Protein AF-A0A1Z9NU59-F1 (afdb_monomer_lite)

Radius of gyration: 35.75 Å; chains: 1; bounding box: 89×38×91 Å

Secondary structure (DSSP, 8-state):
---SS---------EEEEE--SS--EEE-SS--S-GGGEEEEETTEEPPBTTTEEEEEETTEEEEEESSPPPTTPEEEEEESSPPPSS-----S-SS-EEEEEE--TT--EEE-SS--SSHHHHEEEEETTEEE-BTTTEEEETTEEEESSPPPTT-EEEEEEPP--------PPPTT---GGGSPTT-S-HHHHT----EEEEE--SS--EEEPPTT--TTSEEEEETTEEPPBTTTEEESSSEEEESSPPPTTPEEEEEEPP-

Structure (mmCIF, N/CA/C/O backbone):
data_AF-A0A1Z9NU59-F1
#
_entry.id   AF-A0A1Z9NU59-F1
#
loop_
_atom_site.group_PDB
_atom_site.id
_atom_site.type_symbol
_atom_site.label_atom_id
_atom_site.label_alt_id
_atom_site.label_comp_id
_atom_site.label_asym_id
_atom_site.label_entity_id
_atom_site.label_seq_id
_atom_site.pdbx_PDB_ins_code
_atom_site.Cartn_x
_atom_site.Cartn_y
_atom_site.Cartn_z
_atom_site.occupancy
_atom_site.B_iso_or_equiv
_atom_site.auth_seq_id
_atom_site.auth_comp_id
_atom_site.auth_asym_id
_atom_site.auth_atom_id
_atom_site.pdbx_PDB_model_num
ATOM 1 N N . MET A 1 1 ? -9.789 14.207 -15.597 1.00 49.66 1 MET A N 1
ATOM 2 C CA . MET A 1 1 ? -8.618 13.757 -14.815 1.00 49.66 1 MET A CA 1
ATOM 3 C C . MET A 1 1 ? -9.000 12.429 -14.193 1.00 49.66 1 MET A C 1
ATOM 5 O O . MET A 1 1 ? -9.841 12.444 -13.304 1.00 49.66 1 MET A O 1
ATOM 9 N N . ALA A 1 2 ? -8.515 11.294 -14.706 1.00 49.50 2 ALA A N 1
ATOM 10 C CA . ALA A 1 2 ? -8.843 10.024 -14.062 1.00 49.50 2 ALA A CA 1
ATOM 11 C C . ALA A 1 2 ? -8.041 9.917 -12.755 1.00 49.50 2 ALA A C 1
ATOM 13 O O . ALA A 1 2 ? -6.852 10.240 -12.692 1.00 49.50 2 ALA A O 1
ATOM 14 N N . TYR A 1 3 ? -8.745 9.596 -11.680 1.00 56.00 3 TYR A N 1
ATOM 15 C CA . TYR A 1 3 ? -8.204 9.525 -10.334 1.00 56.00 3 TYR A CA 1
ATOM 16 C C . TYR A 1 3 ? -7.396 8.227 -10.209 1.00 56.00 3 TYR A C 1
ATOM 18 O O . TYR A 1 3 ? -7.901 7.154 -10.515 1.00 56.00 3 TYR A O 1
ATOM 26 N N . ILE A 1 4 ? -6.126 8.324 -9.803 1.00 61.19 4 ILE A N 1
ATOM 27 C CA . ILE A 1 4 ? -5.219 7.169 -9.637 1.00 61.19 4 ILE A CA 1
ATOM 28 C C . ILE A 1 4 ? -5.430 6.437 -8.292 1.00 61.19 4 ILE A C 1
ATOM 30 O O . ILE A 1 4 ? -4.643 5.576 -7.911 1.00 61.19 4 ILE A O 1
ATOM 34 N N . GLY A 1 5 ? -6.496 6.771 -7.560 1.00 59.22 5 GLY A N 1
ATOM 35 C CA . GLY A 1 5 ? -6.935 6.069 -6.352 1.00 59.22 5 GLY A CA 1
ATOM 36 C C . GLY A 1 5 ? -8.300 5.402 -6.545 1.00 59.22 5 GLY A C 1
ATOM 37 O O . GLY A 1 5 ? -8.893 5.461 -7.620 1.00 59.22 5 GLY A O 1
ATOM 38 N N . LYS A 1 6 ? -8.832 4.766 -5.497 1.00 51.22 6 LYS A N 1
ATOM 39 C CA . LYS A 1 6 ? -10.216 4.267 -5.522 1.00 51.22 6 LYS A CA 1
ATOM 40 C C . LYS A 1 6 ? -11.200 5.429 -5.462 1.00 51.22 6 LYS A C 1
ATOM 42 O O . LYS A 1 6 ? -11.066 6.272 -4.583 1.00 51.22 6 LYS A O 1
ATOM 47 N N . GLU A 1 7 ? -12.192 5.449 -6.350 1.00 46.50 7 GLU A N 1
ATOM 48 C CA . GLU A 1 7 ? -13.270 6.444 -6.305 1.00 46.50 7 GLU A CA 1
ATOM 49 C C . GLU A 1 7 ? -13.825 6.599 -4.875 1.00 46.50 7 GLU A C 1
ATOM 51 O O . GLU A 1 7 ? -13.931 5.589 -4.165 1.00 46.50 7 GLU A O 1
ATOM 56 N N . PRO A 1 8 ? -14.168 7.826 -4.427 1.00 47.78 8 PRO A N 1
ATOM 57 C CA . PRO A 1 8 ? -14.805 8.034 -3.135 1.00 47.78 8 PRO A CA 1
ATOM 58 C C . PRO A 1 8 ? -16.045 7.143 -3.024 1.00 47.78 8 PRO A C 1
ATOM 60 O O . PRO A 1 8 ? -17.061 7.369 -3.677 1.00 47.78 8 PRO A O 1
ATOM 63 N N . SER A 1 9 ? -15.960 6.099 -2.204 1.00 49.66 9 SER A N 1
ATOM 64 C CA . SER A 1 9 ? -17.115 5.275 -1.881 1.00 49.66 9 SER A CA 1
ATOM 65 C C . SER A 1 9 ? -17.984 6.073 -0.921 1.00 49.66 9 SER A C 1
ATOM 67 O O . SER A 1 9 ? -17.676 6.146 0.268 1.00 49.66 9 SER A O 1
ATOM 69 N N . PHE A 1 10 ? -19.083 6.638 -1.408 1.00 42.28 10 PHE A N 1
ATOM 70 C CA . PHE A 1 10 ? -20.114 7.186 -0.534 1.00 42.28 10 PHE A CA 1
ATOM 71 C C . PHE A 1 10 ? -20.641 6.066 0.373 1.00 42.28 10 PHE A C 1
ATOM 73 O O . PHE A 1 10 ? -21.060 5.009 -0.100 1.00 42.28 10 PHE A O 1
ATOM 80 N N . GLY A 1 11 ? -20.546 6.263 1.688 1.00 48.97 11 GLY A N 1
ATOM 81 C CA . GLY A 1 11 ? -21.079 5.326 2.669 1.00 48.97 11 GLY A CA 1
ATOM 82 C C . GLY A 1 11 ? -22.593 5.475 2.753 1.00 48.97 11 GLY A C 1
ATOM 83 O O . GLY A 1 11 ? -23.078 6.404 3.389 1.00 48.97 11 GLY A O 1
ATOM 84 N N . ALA A 1 12 ? -23.337 4.577 2.112 1.00 53.75 12 ALA A N 1
ATOM 85 C CA . ALA A 1 12 ? -24.732 4.338 2.458 1.00 53.75 12 ALA A CA 1
ATOM 86 C C . ALA A 1 12 ? -24.771 3.222 3.508 1.00 53.75 12 ALA A C 1
ATOM 88 O O . ALA A 1 12 ? -24.128 2.186 3.336 1.00 53.75 12 ALA A O 1
ATOM 89 N N . PHE A 1 13 ? -25.503 3.432 4.601 1.00 67.94 13 PHE A N 1
ATOM 90 C CA . PHE A 1 13 ? -25.765 2.362 5.556 1.00 67.94 13 PHE A CA 1
ATOM 91 C C . PHE A 1 13 ? -26.805 1.419 4.954 1.00 67.94 13 PHE A C 1
ATOM 93 O O . PHE A 1 13 ? -27.997 1.729 4.897 1.00 67.94 13 PHE A O 1
ATOM 100 N N . GLU A 1 14 ? -26.330 0.286 4.452 1.00 78.31 14 GLU A N 1
ATOM 101 C CA . GLU A 1 14 ? -27.176 -0.791 3.949 1.00 78.31 14 GLU A CA 1
ATOM 102 C C . GLU A 1 14 ? -27.855 -1.511 5.119 1.00 78.31 14 GLU A C 1
ATOM 104 O O . GLU A 1 14 ? -27.393 -1.464 6.268 1.00 78.31 14 GLU A O 1
ATOM 109 N N . LYS A 1 15 ? -28.995 -2.147 4.838 1.00 84.50 15 LYS A N 1
ATOM 110 C CA . LYS A 1 15 ? -29.823 -2.764 5.868 1.00 84.50 15 LYS A CA 1
ATOM 111 C C . LYS A 1 15 ? -30.430 -4.071 5.393 1.00 84.50 15 LYS A C 1
ATOM 113 O O . LYS A 1 15 ? -31.123 -4.079 4.379 1.00 84.50 15 LYS A O 1
ATOM 118 N N . ASP A 1 16 ? -30.293 -5.112 6.203 1.00 91.12 16 ASP A N 1
ATOM 119 C CA . ASP A 1 16 ? -31.071 -6.338 6.047 1.00 91.12 16 ASP A CA 1
ATOM 120 C C . ASP A 1 16 ? -32.327 -6.303 6.908 1.00 91.12 16 ASP A C 1
ATOM 122 O O . ASP A 1 16 ? -32.368 -5.703 7.985 1.00 91.12 16 ASP A O 1
ATOM 126 N N . ILE A 1 17 ? -33.383 -6.940 6.413 1.00 91.50 17 ILE A N 1
ATOM 127 C CA . ILE A 1 17 ? -34.669 -7.049 7.097 1.00 91.50 17 ILE A CA 1
ATOM 128 C C . ILE A 1 17 ? -35.103 -8.499 7.032 1.00 91.50 17 ILE A C 1
ATOM 130 O O . ILE A 1 17 ? -35.149 -9.088 5.956 1.00 91.50 17 ILE A O 1
ATOM 134 N N . PHE A 1 18 ? -35.489 -9.042 8.176 1.00 93.19 18 PHE A N 1
ATOM 135 C CA . PHE A 1 18 ? -36.118 -10.352 8.261 1.00 93.19 18 PHE A CA 1
ATOM 136 C C . PHE A 1 18 ? -37.199 -10.346 9.337 1.00 93.19 18 PHE A C 1
ATOM 138 O O . PHE A 1 18 ? -37.291 -9.422 10.146 1.00 93.19 18 PHE A O 1
ATOM 145 N N . THR A 1 19 ? -38.048 -11.367 9.318 1.00 92.06 19 THR A N 1
ATOM 146 C CA . THR A 1 19 ? -39.145 -11.540 10.271 1.00 92.06 19 THR A CA 1
ATOM 147 C C . THR A 1 19 ? -38.890 -12.807 11.071 1.00 92.06 19 THR A C 1
ATOM 149 O O . THR A 1 19 ? -38.585 -13.843 10.486 1.00 92.06 19 THR A O 1
ATOM 152 N N . GLY A 1 20 ? -38.993 -12.714 12.394 1.00 92.56 20 GLY A N 1
ATOM 153 C CA . GLY A 1 20 ? -38.905 -13.864 13.283 1.00 92.56 20 GLY A CA 1
ATOM 154 C C . GLY A 1 20 ? -40.060 -14.834 13.066 1.00 92.56 20 GLY A C 1
ATOM 155 O O . GLY A 1 20 ? -41.188 -14.419 12.800 1.00 92.56 20 GLY A O 1
ATOM 156 N N . ASP A 1 21 ? -39.782 -16.124 13.203 1.00 92.75 21 ASP A N 1
ATOM 157 C CA . ASP A 1 21 ? -40.761 -17.215 13.134 1.00 92.75 21 ASP A CA 1
ATOM 158 C C . ASP A 1 21 ? -40.959 -17.904 14.501 1.00 92.75 21 ASP A C 1
ATOM 160 O O . ASP A 1 21 ? -41.779 -18.809 14.631 1.00 92.75 21 ASP A O 1
ATOM 164 N N . GLY A 1 22 ? -40.233 -17.464 15.537 1.00 92.88 22 GLY A N 1
ATOM 165 C CA . GLY A 1 22 ? -40.254 -18.044 16.878 1.00 92.88 22 GLY A CA 1
ATOM 166 C C . GLY A 1 22 ? -39.402 -19.303 17.061 1.00 92.88 22 GLY A C 1
ATOM 167 O O . GLY A 1 22 ? -39.440 -19.876 18.147 1.00 92.88 22 GLY A O 1
ATOM 168 N N . SER A 1 23 ? -38.645 -19.745 16.051 1.00 94.81 23 SER A N 1
ATOM 169 C CA . SER A 1 23 ? -37.848 -20.983 16.123 1.00 94.81 23 SER A CA 1
ATOM 170 C C . SER A 1 23 ? -36.459 -20.903 15.476 1.00 94.81 23 SER A C 1
ATOM 172 O O . SER A 1 23 ? -35.519 -21.524 15.972 1.00 94.81 23 SER A O 1
ATOM 174 N N . THR A 1 24 ? -36.286 -20.110 14.419 1.00 94.75 24 THR A N 1
ATOM 175 C CA . THR A 1 24 ? -35.018 -19.943 13.707 1.00 94.75 24 THR A CA 1
ATOM 176 C C . THR A 1 24 ? -34.115 -18.960 14.447 1.00 94.75 24 THR A C 1
ATOM 178 O O . THR A 1 24 ? -34.480 -17.810 14.685 1.00 94.75 24 THR A O 1
ATOM 181 N N . THR A 1 25 ? -32.900 -19.392 14.783 1.00 95.88 25 THR A N 1
ATOM 182 C CA . THR A 1 25 ? -31.888 -18.552 15.448 1.00 95.88 25 THR A CA 1
ATOM 183 C C . THR A 1 25 ? -30.840 -17.993 14.489 1.00 95.88 25 THR A C 1
ATOM 185 O O . THR A 1 25 ? -30.133 -17.057 14.852 1.00 95.88 25 THR A O 1
ATOM 188 N N . GLN A 1 26 ? -30.732 -18.527 13.268 1.00 95.31 26 GLN A N 1
ATOM 189 C CA . GLN A 1 26 ? -29.700 -18.141 12.309 1.00 95.31 26 GLN A CA 1
ATOM 190 C C . GLN A 1 26 ? -30.294 -17.550 11.029 1.00 95.31 26 GLN A C 1
ATOM 192 O O . GLN A 1 26 ? -31.081 -18.200 10.343 1.00 95.31 26 GLN A O 1
ATOM 197 N N . PHE A 1 27 ? -29.844 -16.350 10.660 1.00 95.50 27 PHE A N 1
ATOM 198 C CA . PHE A 1 27 ? -30.274 -15.655 9.444 1.00 95.50 27 PHE A CA 1
ATOM 199 C C . PHE A 1 27 ? -29.075 -15.297 8.566 1.00 95.50 27 PHE A C 1
ATOM 201 O O . PHE A 1 27 ? -27.964 -15.090 9.056 1.00 95.50 27 PHE A O 1
ATOM 208 N N . THR A 1 28 ? -29.286 -15.253 7.250 1.00 94.00 28 THR A N 1
ATOM 209 C CA . THR A 1 28 ? -28.254 -14.827 6.294 1.00 94.00 28 THR A CA 1
ATOM 210 C C . THR A 1 28 ? -28.096 -13.318 6.316 1.00 94.00 28 THR A C 1
ATOM 212 O O . THR A 1 28 ? -29.092 -12.602 6.283 1.00 94.00 28 THR A O 1
ATOM 215 N N . LEU A 1 29 ? -26.847 -12.865 6.321 1.00 90.31 29 LEU A N 1
ATOM 216 C CA . LEU A 1 29 ? -26.484 -11.475 6.102 1.00 90.31 29 LEU A CA 1
ATOM 217 C C . LEU A 1 29 ? -26.059 -11.281 4.642 1.00 90.31 29 LEU A C 1
ATOM 219 O O . LEU A 1 29 ? -25.318 -12.098 4.092 1.00 90.31 29 LEU A O 1
ATOM 223 N N . THR A 1 30 ? -26.530 -10.203 4.018 1.00 86.12 30 THR A N 1
ATOM 224 C CA . THR A 1 30 ? -26.182 -9.818 2.641 1.00 86.12 30 THR A CA 1
ATOM 225 C C . THR A 1 30 ? -24.702 -9.449 2.515 1.00 86.12 30 THR A C 1
ATOM 227 O O . THR A 1 30 ? -24.098 -9.663 1.462 1.00 86.12 30 THR A O 1
ATOM 230 N N . HIS A 1 31 ? -24.091 -8.944 3.592 1.00 81.88 31 HIS A N 1
ATOM 231 C CA . HIS A 1 31 ? -22.686 -8.547 3.611 1.00 81.88 31 HIS A CA 1
ATOM 232 C C . HIS A 1 31 ? -21.900 -9.248 4.714 1.00 81.88 31 HIS A C 1
ATOM 234 O O . HIS A 1 31 ? -22.400 -9.508 5.807 1.00 81.88 31 HIS A O 1
ATOM 240 N N . THR A 1 32 ? -20.630 -9.516 4.421 1.00 81.06 32 THR A N 1
ATOM 241 C CA . THR A 1 32 ? -19.669 -10.043 5.389 1.00 81.06 32 THR A CA 1
ATOM 242 C C . THR A 1 32 ? -19.218 -8.938 6.336 1.00 81.06 32 THR A C 1
ATOM 244 O O . THR A 1 32 ? -18.935 -7.818 5.903 1.00 81.06 32 THR A O 1
ATOM 247 N N . VAL A 1 33 ? -19.104 -9.261 7.620 1.00 77.25 33 VAL A N 1
ATOM 248 C CA . VAL A 1 33 ? -18.650 -8.330 8.658 1.00 77.25 33 VAL A CA 1
ATOM 249 C C . VAL A 1 33 ? -17.587 -8.989 9.522 1.00 77.25 33 VAL A C 1
ATOM 251 O O . VAL A 1 33 ? -17.629 -10.190 9.763 1.00 77.25 33 VAL A O 1
ATOM 254 N N . ALA A 1 34 ? -16.617 -8.199 9.981 1.00 75.62 34 ALA A N 1
ATOM 255 C CA . ALA A 1 34 ? -15.490 -8.716 10.755 1.00 75.62 34 ALA A CA 1
ATOM 256 C C . ALA A 1 34 ? -15.845 -9.005 12.225 1.00 75.62 34 ALA A C 1
ATOM 258 O O . ALA A 1 34 ? -15.158 -9.787 12.874 1.00 75.62 34 ALA A O 1
ATOM 259 N N . SER A 1 35 ? -16.893 -8.366 12.754 1.00 81.38 35 SER A N 1
ATOM 260 C CA . SER A 1 35 ? -17.345 -8.504 14.142 1.00 81.38 35 SER A CA 1
ATOM 261 C C . SER A 1 35 ? -18.851 -8.253 14.252 1.00 81.38 35 SER A C 1
ATOM 263 O O . SER A 1 35 ? -19.406 -7.459 13.488 1.00 81.38 35 SER A O 1
ATOM 265 N N . ALA A 1 36 ? -19.506 -8.867 15.242 1.00 85.44 36 ALA A N 1
ATOM 266 C CA . ALA A 1 36 ? -20.893 -8.564 15.602 1.00 85.44 36 ALA A CA 1
ATOM 267 C C . ALA A 1 36 ? -21.080 -7.084 15.990 1.00 85.44 36 ALA A C 1
ATOM 269 O O . ALA A 1 36 ? -22.146 -6.518 15.785 1.00 85.44 36 ALA A O 1
ATOM 270 N N . THR A 1 37 ? -20.025 -6.418 16.468 1.00 84.81 37 THR A N 1
ATOM 271 C CA . THR A 1 37 ? -20.035 -4.976 16.771 1.00 84.81 37 THR A CA 1
ATOM 272 C C . THR A 1 37 ? -20.017 -4.078 15.527 1.00 84.81 37 THR A C 1
ATOM 274 O O . THR A 1 37 ? -20.195 -2.868 15.644 1.00 84.81 37 THR A O 1
ATOM 277 N N . SER A 1 38 ? -19.814 -4.636 14.326 1.00 82.06 38 SER A N 1
ATOM 278 C CA . SER A 1 38 ? -19.862 -3.897 13.053 1.00 82.06 38 SER A CA 1
ATOM 279 C C . SER A 1 38 ? -21.283 -3.735 12.497 1.00 82.06 38 SER A C 1
ATOM 281 O O . SER A 1 38 ? -21.464 -3.151 11.425 1.00 82.06 38 SER A O 1
ATOM 283 N N . ILE A 1 39 ? -22.292 -4.245 13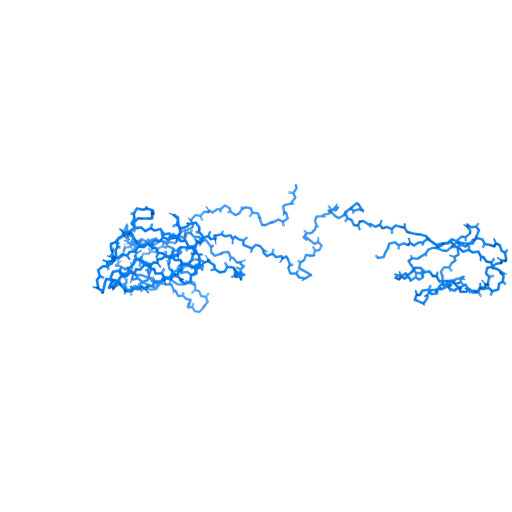.207 1.00 89.81 39 ILE A N 1
ATOM 284 C CA . ILE A 1 39 ? -23.706 -4.133 12.851 1.00 89.81 39 ILE A CA 1
ATOM 285 C C . ILE A 1 39 ? -24.525 -3.623 14.041 1.00 89.81 39 ILE A C 1
ATOM 287 O O . ILE A 1 39 ? -24.183 -3.859 15.195 1.00 89.81 39 ILE A O 1
ATOM 291 N N . ILE A 1 40 ? -25.629 -2.929 13.759 1.00 91.44 40 ILE A N 1
ATOM 292 C CA . ILE A 1 40 ? -26.695 -2.672 14.736 1.00 91.44 40 ILE A CA 1
ATOM 293 C C . ILE A 1 40 ? -27.859 -3.577 14.401 1.00 91.44 40 ILE A C 1
ATOM 295 O O . ILE A 1 40 ? -28.354 -3.555 13.277 1.00 91.44 40 ILE A O 1
ATOM 299 N N . VAL A 1 41 ? -28.340 -4.310 15.397 1.00 94.38 41 VAL A N 1
ATOM 300 C CA . VAL A 1 41 ? -29.486 -5.204 15.261 1.00 94.38 41 VAL A CA 1
ATOM 301 C C . VAL A 1 41 ? -30.623 -4.693 16.132 1.00 94.38 41 VAL A C 1
ATOM 303 O O . VAL A 1 41 ? -30.434 -4.405 17.314 1.00 94.38 41 VAL A O 1
ATOM 306 N N . SER A 1 42 ? -31.814 -4.588 15.550 1.00 93.19 42 SER A N 1
ATOM 307 C CA . SER A 1 42 ? -33.044 -4.259 16.265 1.00 93.19 42 SER A CA 1
ATOM 308 C C . SER A 1 42 ? -34.075 -5.358 16.070 1.00 93.19 42 SER A C 1
ATOM 310 O O . SER A 1 42 ? -34.377 -5.714 14.933 1.00 93.19 42 SER A O 1
ATOM 312 N N . LEU A 1 43 ? -34.650 -5.844 17.169 1.00 92.25 43 LEU A N 1
ATOM 313 C CA . LEU A 1 43 ? -35.773 -6.779 17.187 1.00 92.25 43 LEU A CA 1
ATOM 314 C C . LEU A 1 43 ? -37.004 -6.066 17.738 1.00 92.25 43 LEU A C 1
ATOM 316 O O . LEU A 1 43 ? -37.012 -5.630 18.886 1.00 92.25 43 LEU A O 1
ATOM 320 N N . GLY A 1 44 ? -38.040 -5.901 16.914 1.00 87.56 44 GLY A N 1
ATOM 321 C CA . GLY A 1 44 ? -39.282 -5.246 17.338 1.00 87.56 44 GLY A CA 1
ATOM 322 C C . GLY A 1 44 ? -39.090 -3.800 17.810 1.00 87.56 44 GLY A C 1
ATOM 323 O O . GLY A 1 44 ? -39.871 -3.315 18.619 1.00 87.56 44 GLY A O 1
ATOM 324 N N . GLY A 1 45 ? -38.037 -3.121 17.340 1.00 81.19 45 GLY A N 1
ATOM 325 C CA . GLY A 1 45 ? -37.665 -1.772 17.775 1.00 81.19 45 GLY A CA 1
ATOM 326 C C . GLY A 1 45 ? -36.675 -1.728 18.945 1.00 81.19 45 GLY A C 1
ATOM 327 O O . GLY A 1 45 ? -36.132 -0.663 19.223 1.00 81.19 45 GLY A O 1
ATOM 328 N N . VAL A 1 46 ? -36.367 -2.861 19.585 1.00 88.19 46 VAL A N 1
ATOM 329 C CA . VAL A 1 46 ? -35.403 -2.939 20.695 1.00 88.19 46 VAL A CA 1
ATOM 330 C C . VAL A 1 46 ? -34.013 -3.285 20.166 1.00 88.19 46 VAL A C 1
ATOM 332 O O . VAL A 1 46 ? -33.836 -4.304 19.494 1.00 88.19 46 VAL A O 1
ATOM 335 N N . ILE A 1 47 ? -33.022 -2.445 20.470 1.00 93.81 47 ILE A N 1
ATOM 336 C CA . ILE A 1 47 ? -31.619 -2.682 20.103 1.00 93.81 47 ILE A CA 1
ATOM 337 C C . ILE A 1 47 ? -31.060 -3.864 20.895 1.00 93.81 47 ILE A C 1
ATOM 339 O O . ILE A 1 47 ? -31.303 -3.986 22.092 1.00 93.81 47 ILE A O 1
ATOM 343 N N . GLN A 1 48 ? -30.326 -4.730 20.206 1.00 94.44 48 GLN A N 1
ATOM 344 C CA . GLN A 1 48 ? -29.727 -5.933 20.771 1.00 94.44 48 GLN A CA 1
ATOM 345 C C . GLN A 1 48 ? -28.231 -5.720 21.035 1.00 94.44 48 GLN A C 1
ATOM 347 O O . GLN A 1 48 ? -27.551 -5.032 20.271 1.00 94.44 48 GLN A O 1
ATOM 352 N N . GLU A 1 49 ? -27.715 -6.332 22.099 1.00 91.31 49 GLU A N 1
ATOM 353 C CA . GLU A 1 49 ? -26.299 -6.259 22.464 1.00 91.31 49 GLU A CA 1
ATOM 354 C C . GLU A 1 49 ? -25.473 -7.314 21.698 1.00 91.31 49 GLU A C 1
ATOM 356 O O . GLU A 1 49 ? -25.779 -8.508 21.790 1.00 91.31 49 GLU A O 1
ATOM 361 N N . PRO A 1 50 ? -24.428 -6.921 20.948 1.00 91.81 50 PRO A N 1
ATOM 362 C CA . PRO A 1 50 ? -23.533 -7.870 20.285 1.00 91.81 50 PRO A CA 1
ATOM 363 C C . PRO A 1 50 ? -22.744 -8.709 21.303 1.00 91.81 50 PRO A C 1
ATOM 365 O O . PRO A 1 50 ? -22.347 -8.213 22.352 1.00 91.81 50 PRO A O 1
ATOM 368 N N . GLY A 1 51 ? -22.507 -9.985 20.997 1.00 85.06 51 GLY A N 1
ATOM 369 C CA . GLY A 1 51 ? -21.811 -10.955 21.855 1.00 85.06 51 GLY A CA 1
ATOM 370 C C . GLY A 1 51 ? -22.681 -11.576 22.958 1.00 85.06 51 GLY A C 1
ATOM 371 O O . GLY A 1 51 ? -22.385 -12.675 23.416 1.00 85.06 51 GLY A O 1
ATOM 372 N N . SER A 1 52 ? -23.773 -10.911 23.353 1.00 91.06 52 SER A N 1
ATOM 373 C CA . SER A 1 52 ? -24.745 -11.420 24.333 1.00 91.06 52 SER A CA 1
ATOM 374 C C . SER A 1 52 ? -26.049 -11.864 23.662 1.00 91.06 52 SER A C 1
ATOM 376 O O . SER A 1 52 ? -26.449 -13.022 23.763 1.00 91.06 52 SER A O 1
ATOM 378 N N . ALA A 1 53 ? -26.703 -10.966 22.918 1.00 91.75 53 ALA A N 1
ATOM 379 C CA . ALA A 1 53 ? -27.982 -11.242 22.263 1.00 91.75 53 ALA A CA 1
ATOM 380 C C . ALA A 1 53 ? -27.820 -11.864 20.867 1.00 91.75 53 ALA A C 1
ATOM 382 O O . ALA A 1 53 ? -28.694 -12.604 20.408 1.00 91.75 53 ALA A O 1
ATOM 383 N N . TYR A 1 54 ? -26.713 -11.571 20.186 1.00 95.56 54 TYR A N 1
ATOM 384 C CA . TYR A 1 54 ? -26.357 -12.180 18.909 1.00 95.56 54 TYR A CA 1
ATOM 385 C C . TYR A 1 54 ? -24.844 -12.194 18.694 1.00 95.56 54 TYR A C 1
ATOM 387 O O . TYR A 1 54 ? -24.128 -11.328 19.190 1.00 95.56 54 TYR A O 1
ATOM 395 N N . ASP A 1 55 ? -24.383 -13.136 17.882 1.00 93.56 55 ASP A N 1
ATOM 396 C CA . ASP A 1 55 ? -23.025 -13.190 17.344 1.00 93.56 55 ASP A CA 1
ATOM 397 C C . ASP A 1 55 ? -23.081 -13.381 15.818 1.00 93.56 55 ASP A C 1
ATOM 399 O O . ASP A 1 55 ? -24.157 -13.537 15.230 1.00 93.56 55 ASP A O 1
ATOM 403 N N . ILE A 1 56 ? -21.934 -13.355 15.152 1.00 90.88 56 ILE A N 1
ATOM 404 C CA . ILE A 1 56 ? -21.799 -13.584 13.718 1.00 90.88 56 ILE A CA 1
ATOM 405 C C . ILE A 1 56 ? -21.015 -14.869 13.447 1.00 90.88 56 ILE A C 1
ATOM 407 O O . ILE A 1 56 ? -20.102 -15.240 14.177 1.00 90.88 56 ILE A O 1
ATOM 411 N N . ALA A 1 57 ? -21.350 -15.561 12.362 1.00 84.25 57 ALA A N 1
ATOM 412 C CA . ALA A 1 57 ? -20.648 -16.777 11.964 1.00 84.25 57 ALA A CA 1
ATOM 413 C C . ALA A 1 57 ? -20.532 -16.887 10.445 1.00 84.25 57 ALA A C 1
ATOM 415 O O . ALA A 1 57 ? -21.397 -16.418 9.707 1.00 84.25 57 ALA A O 1
ATOM 416 N N . MET A 1 58 ? -19.483 -17.561 9.980 1.00 79.94 58 MET A N 1
ATOM 417 C CA . MET A 1 58 ? -19.370 -18.004 8.592 1.00 79.94 58 MET A CA 1
ATOM 418 C C . MET A 1 58 ? -19.814 -19.459 8.500 1.00 79.94 58 MET A C 1
ATOM 420 O O . MET A 1 58 ? -19.171 -20.343 9.062 1.00 79.94 58 MET A O 1
ATOM 424 N N . VAL A 1 59 ? -20.900 -19.715 7.772 1.00 80.81 59 VAL A N 1
ATOM 425 C CA . VAL A 1 59 ? -21.416 -21.071 7.541 1.00 80.81 59 VAL A CA 1
ATOM 426 C C . VAL A 1 59 ? -21.358 -21.349 6.048 1.00 80.81 59 VAL A C 1
ATOM 428 O O . VAL A 1 59 ? -22.017 -20.672 5.261 1.00 80.81 59 VAL A O 1
ATOM 431 N N . SER A 1 60 ? -20.538 -22.325 5.649 1.00 81.75 60 SER A N 1
ATOM 432 C CA . SER A 1 60 ? -20.340 -22.705 4.239 1.00 81.75 60 SER A CA 1
ATOM 433 C C . SER A 1 60 ? -19.968 -21.523 3.329 1.00 81.75 60 SER A C 1
ATOM 435 O O . SER A 1 60 ? -20.434 -21.429 2.197 1.00 81.75 60 SER A O 1
ATOM 437 N N . GLY A 1 61 ? -19.147 -20.597 3.837 1.00 73.88 61 GLY A N 1
ATOM 438 C CA . GLY A 1 61 ? -18.698 -19.413 3.093 1.00 73.88 61 GLY A CA 1
ATOM 439 C C . GLY A 1 61 ? -19.704 -18.259 3.031 1.00 73.88 61 GLY A C 1
ATOM 440 O O . GLY A 1 61 ? -19.439 -17.272 2.351 1.00 73.88 61 GLY A O 1
ATOM 441 N N . VAL A 1 62 ? -20.837 -18.352 3.733 1.00 79.06 62 VAL A N 1
ATOM 442 C CA . VAL A 1 62 ? -21.865 -17.304 3.784 1.00 79.06 62 VAL A CA 1
ATOM 443 C C . VAL A 1 62 ? -21.922 -16.696 5.184 1.00 79.06 62 VAL A C 1
ATOM 445 O O . VAL A 1 62 ? -21.976 -17.426 6.178 1.00 79.06 62 VAL A O 1
ATOM 448 N N . GLN A 1 63 ? -21.951 -15.363 5.261 1.00 86.81 63 GLN A N 1
ATOM 449 C CA . GLN A 1 63 ? -22.103 -14.647 6.524 1.00 86.81 63 GLN A CA 1
ATOM 450 C C . GLN A 1 63 ? -23.501 -14.872 7.108 1.00 86.81 63 GLN A C 1
ATOM 452 O O . GLN A 1 63 ? -24.523 -14.687 6.441 1.00 86.81 63 GLN A O 1
ATOM 457 N N . LYS A 1 64 ? -23.536 -15.233 8.387 1.00 91.38 64 LYS A N 1
ATOM 458 C CA . LYS A 1 64 ? -24.743 -15.399 9.189 1.00 91.38 64 LYS A CA 1
ATOM 459 C C . LYS A 1 64 ? -24.695 -14.523 10.436 1.00 91.38 64 LYS A C 1
ATOM 461 O O . LYS A 1 64 ? -23.614 -14.241 10.958 1.00 91.38 64 LYS A O 1
ATOM 466 N N . ILE A 1 65 ? -25.878 -14.152 10.912 1.00 95.25 65 ILE A N 1
ATOM 467 C CA . ILE A 1 65 ? -26.129 -13.695 12.280 1.00 95.25 65 ILE A CA 1
ATOM 468 C C . ILE A 1 65 ? -26.781 -14.839 13.058 1.00 95.25 65 ILE A C 1
ATOM 470 O O . ILE A 1 65 ? -27.707 -15.479 12.554 1.00 95.25 65 ILE A O 1
ATOM 474 N N . ASN A 1 66 ? -26.307 -15.075 14.277 1.00 95.00 66 ASN A N 1
ATOM 475 C CA . ASN A 1 66 ? -26.807 -16.091 15.192 1.00 95.00 66 ASN A CA 1
ATOM 476 C C . ASN A 1 66 ? -27.362 -15.396 16.436 1.00 95.00 66 ASN A C 1
ATOM 478 O O . ASN A 1 66 ? -26.599 -14.821 17.205 1.00 95.00 66 ASN A O 1
ATOM 482 N N . PHE A 1 67 ? -28.670 -15.458 16.657 1.00 96.56 67 PHE A N 1
ATOM 483 C CA . PHE A 1 67 ? -29.287 -14.959 17.882 1.00 96.56 67 PHE A CA 1
ATOM 484 C C . PHE A 1 67 ? -29.161 -15.974 19.019 1.00 96.56 67 PHE A C 1
ATOM 486 O O . PHE A 1 67 ? -29.313 -17.177 18.804 1.00 96.56 67 PHE A O 1
ATOM 493 N N . ALA A 1 68 ? -28.957 -15.483 20.243 1.00 94.69 68 ALA A N 1
ATOM 494 C CA . ALA A 1 68 ? -28.938 -16.309 21.451 1.00 94.69 68 ALA A CA 1
ATOM 495 C C . ALA A 1 68 ? -30.312 -16.937 21.757 1.00 94.69 68 ALA A C 1
ATOM 497 O O . ALA A 1 68 ? -30.395 -18.008 22.353 1.00 94.69 68 ALA A O 1
ATOM 498 N N . SER A 1 69 ? -31.393 -16.286 21.318 1.00 93.81 69 SER A N 1
ATOM 499 C CA . SER A 1 69 ? -32.764 -16.798 21.358 1.00 93.81 69 SER A CA 1
ATOM 500 C C . SER A 1 69 ? -33.478 -16.462 20.052 1.00 93.81 69 SER A C 1
ATOM 502 O O . SER A 1 69 ? -33.254 -15.392 19.483 1.00 93.81 69 SER A O 1
ATOM 504 N N . ALA A 1 70 ? -34.326 -17.368 19.562 1.00 95.31 70 ALA A N 1
ATOM 505 C CA . ALA A 1 70 ? -35.030 -17.169 18.301 1.00 95.31 70 ALA A CA 1
ATOM 506 C C . ALA A 1 70 ? -35.931 -15.921 18.383 1.00 95.31 70 ALA A C 1
ATOM 508 O O . ALA A 1 70 ? -36.738 -15.814 19.314 1.00 95.31 70 ALA A O 1
ATOM 509 N N . PRO A 1 71 ? -35.839 -14.980 17.422 1.00 95.31 71 PRO A N 1
ATOM 510 C CA . PRO A 1 71 ? -36.773 -13.868 17.343 1.00 95.31 71 PRO A CA 1
ATOM 511 C C . PRO A 1 71 ? -38.219 -14.373 17.314 1.00 95.31 71 PRO A C 1
ATOM 513 O O . PRO A 1 71 ? -38.555 -15.256 16.522 1.00 95.31 71 PRO A O 1
ATOM 516 N N . ALA A 1 72 ? -39.073 -13.813 18.173 1.00 94.19 72 ALA A N 1
ATOM 517 C CA . ALA A 1 72 ? -40.459 -14.253 18.301 1.00 94.19 72 ALA A CA 1
ATOM 518 C C . ALA A 1 72 ? -41.230 -14.135 16.974 1.00 94.19 72 ALA A C 1
ATOM 520 O O . ALA A 1 72 ? -40.916 -13.302 16.117 1.00 94.19 72 ALA A O 1
ATOM 521 N N . ASN A 1 73 ? -42.256 -14.974 16.815 1.00 94.25 73 ASN A N 1
ATOM 522 C CA . ASN A 1 73 ? -43.036 -15.034 15.585 1.00 94.25 73 ASN A CA 1
ATOM 523 C C . ASN A 1 73 ? -43.607 -13.653 15.214 1.00 94.25 73 ASN A C 1
ATOM 525 O O . ASN A 1 73 ? -44.171 -12.953 16.054 1.00 94.25 73 ASN A O 1
ATOM 529 N N . SER A 1 74 ? -43.466 -13.279 13.943 1.00 90.94 74 SER A N 1
ATOM 530 C CA . SER A 1 74 ? -43.882 -11.997 13.363 1.00 90.94 74 SER A CA 1
ATOM 531 C C . SER A 1 74 ? -43.143 -10.754 13.883 1.00 90.94 74 SER A C 1
ATOM 533 O O . SER A 1 74 ? -43.490 -9.635 13.498 1.00 90.94 74 SER A O 1
ATOM 535 N N . VAL A 1 75 ? -42.086 -10.903 14.693 1.00 92.00 75 VAL A N 1
ATOM 536 C CA . VAL A 1 75 ? -41.245 -9.767 15.098 1.00 92.00 75 VAL A CA 1
ATOM 537 C C . VAL A 1 75 ? -40.331 -9.363 13.948 1.00 92.00 75 VAL A C 1
ATOM 539 O O . VAL A 1 75 ? -39.519 -10.148 13.463 1.00 92.00 75 VAL A O 1
ATOM 542 N N . ARG A 1 76 ? -40.434 -8.103 13.518 1.00 90.38 76 ARG A N 1
ATOM 543 C CA . ARG A 1 76 ? -39.537 -7.532 12.510 1.00 90.38 76 ARG A CA 1
ATOM 544 C C . ARG A 1 76 ? -38.149 -7.314 13.104 1.00 90.38 76 ARG A C 1
ATOM 546 O O . ARG A 1 76 ? -38.006 -6.616 14.108 1.00 90.38 76 ARG A O 1
ATOM 553 N N . CYS A 1 77 ? -37.143 -7.843 12.427 1.00 92.88 77 CYS A N 1
ATOM 554 C CA . CYS A 1 77 ? -35.746 -7.530 12.651 1.00 92.88 77 CYS A CA 1
ATOM 555 C C . CYS A 1 77 ? -35.236 -6.586 11.565 1.00 92.88 77 CYS A C 1
ATOM 557 O O . CYS A 1 77 ? -35.586 -6.732 10.389 1.00 92.88 77 CYS A O 1
ATOM 559 N N . PHE A 1 78 ? -34.371 -5.651 11.938 1.00 90.94 78 PHE A N 1
ATOM 560 C CA . PHE A 1 78 ? -33.491 -5.025 10.966 1.00 90.94 78 PHE A CA 1
ATOM 561 C C . PHE A 1 78 ? -32.047 -5.000 11.455 1.00 90.94 78 PHE A C 1
ATOM 563 O O . PHE A 1 78 ? -31.784 -4.810 12.642 1.00 90.94 78 PHE A O 1
ATOM 570 N N . VAL A 1 79 ? -31.126 -5.160 10.510 1.00 92.88 79 VAL A N 1
ATOM 571 C CA . VAL A 1 79 ? -29.682 -5.146 10.734 1.00 92.88 79 VAL A CA 1
ATOM 572 C C . VAL A 1 79 ? -29.089 -4.032 9.891 1.00 92.88 79 VAL A C 1
ATOM 574 O O . VAL A 1 79 ? -29.215 -4.078 8.675 1.00 92.88 79 VAL A O 1
ATOM 577 N N . VAL A 1 80 ? -28.481 -3.027 10.516 1.00 89.06 80 VAL A N 1
ATOM 578 C CA . VAL A 1 80 ? -27.777 -1.935 9.828 1.00 89.06 80 VAL A CA 1
ATOM 579 C C . VAL A 1 80 ? -26.283 -2.210 9.871 1.00 89.06 80 VAL A C 1
ATOM 581 O O . VAL A 1 80 ? -25.726 -2.410 10.949 1.00 89.06 80 VAL A O 1
ATOM 584 N N . TYR A 1 81 ? -25.626 -2.174 8.718 1.00 85.44 81 TYR A N 1
ATOM 585 C CA . TYR A 1 81 ? -24.175 -2.312 8.630 1.00 85.44 81 TYR A CA 1
ATOM 586 C C . TYR A 1 81 ? -23.508 -0.973 8.949 1.00 85.44 81 TYR A C 1
ATOM 588 O O . TYR A 1 81 ? -23.705 -0.010 8.217 1.00 85.44 81 TYR A O 1
ATOM 596 N N . LEU A 1 82 ? -22.722 -0.895 10.029 1.00 75.88 82 LEU A N 1
ATOM 597 C CA . LEU A 1 82 ? -22.091 0.355 10.487 1.00 75.88 82 LEU A CA 1
ATOM 598 C C . LEU A 1 82 ? -20.770 0.686 9.781 1.00 75.88 82 LEU A C 1
ATOM 600 O O . LEU A 1 82 ? -20.238 1.784 9.928 1.00 75.88 82 LEU A O 1
ATOM 604 N N . GLY A 1 83 ? -20.251 -0.249 8.993 1.00 64.00 83 GLY A N 1
ATOM 605 C CA . GLY A 1 83 ? -19.070 -0.069 8.165 1.00 64.00 83 GLY A CA 1
ATOM 606 C C . GLY A 1 83 ? -18.860 -1.316 7.322 1.00 64.00 83 GLY A C 1
ATOM 607 O O . GLY A 1 83 ? -18.832 -2.427 7.847 1.00 64.00 83 GLY A O 1
ATOM 608 N N . ARG A 1 84 ? -18.748 -1.151 6.001 1.00 54.34 84 ARG A N 1
ATOM 609 C CA . ARG A 1 84 ? -18.380 -2.264 5.121 1.00 54.34 84 ARG A CA 1
ATOM 610 C C . ARG A 1 84 ? -16.945 -2.667 5.440 1.00 54.34 84 ARG A C 1
ATOM 612 O O . ARG A 1 84 ? -16.079 -1.800 5.550 1.00 54.34 84 ARG A O 1
ATOM 619 N N . GLN A 1 85 ? -16.670 -3.967 5.522 1.00 43.75 85 GLN A N 1
ATOM 620 C CA . GLN A 1 85 ? -15.293 -4.431 5.428 1.00 43.75 85 GLN A CA 1
ATOM 621 C C . GLN A 1 85 ? -14.757 -4.019 4.053 1.00 43.75 85 GLN A C 1
ATOM 623 O O . GLN A 1 85 ? -15.268 -4.432 3.011 1.00 43.75 85 GLN A O 1
ATOM 628 N N . GLN A 1 86 ? -13.726 -3.183 4.041 1.00 38.75 86 GLN A N 1
ATOM 629 C CA . GLN A 1 86 ? -12.943 -2.954 2.842 1.00 38.75 86 GLN A CA 1
ATOM 630 C C . GLN A 1 86 ? -12.228 -4.263 2.481 1.00 38.75 86 GLN A C 1
ATOM 632 O O . GLN A 1 86 ? -11.477 -4.806 3.287 1.00 38.75 86 GLN A O 1
ATOM 637 N N . ILE A 1 87 ? -12.442 -4.770 1.261 1.00 48.78 87 ILE A N 1
ATOM 638 C CA . ILE A 1 87 ? -11.606 -5.822 0.664 1.00 48.78 87 ILE A CA 1
ATOM 639 C C . ILE A 1 87 ? -10.223 -5.215 0.400 1.00 48.78 87 ILE A C 1
ATOM 641 O O . ILE A 1 87 ? -9.984 -4.680 -0.680 1.00 48.78 87 ILE A O 1
ATOM 645 N N . VAL A 1 88 ? -9.369 -5.239 1.423 1.00 42.06 88 VAL A N 1
ATOM 646 C CA . VAL A 1 88 ? -7.909 -5.430 1.413 1.00 42.06 88 VAL A CA 1
ATOM 647 C C . VAL A 1 88 ? -7.573 -5.935 2.820 1.00 42.06 88 VAL A C 1
ATOM 649 O O . VAL A 1 88 ? -8.117 -5.418 3.795 1.00 42.06 88 VAL A O 1
ATOM 652 N N . GLN A 1 89 ? -6.713 -6.949 2.957 1.00 32.94 89 GLN A N 1
ATOM 653 C CA . GLN A 1 89 ? -6.211 -7.314 4.281 1.00 32.94 89 GLN A CA 1
ATOM 654 C C . GLN A 1 89 ? -5.505 -6.102 4.893 1.00 32.94 89 GLN A C 1
ATOM 656 O O . GLN A 1 89 ? -4.456 -5.682 4.407 1.00 32.94 89 GLN A O 1
ATOM 661 N N . ALA A 1 90 ? -6.075 -5.547 5.960 1.00 37.69 90 ALA A N 1
ATOM 662 C CA . ALA A 1 90 ? -5.371 -4.613 6.817 1.00 37.69 90 ALA A CA 1
ATOM 663 C C . ALA A 1 90 ? -4.215 -5.378 7.478 1.00 37.69 90 ALA A C 1
ATOM 665 O O . ALA A 1 90 ? -4.394 -6.034 8.503 1.00 37.69 90 ALA A O 1
ATOM 666 N N . ARG A 1 91 ? -3.026 -5.345 6.869 1.00 39.44 91 ARG A N 1
ATOM 667 C CA . ARG A 1 91 ? -1.809 -5.839 7.510 1.00 39.44 91 ARG A CA 1
ATOM 668 C C . ARG A 1 91 ? -1.135 -4.684 8.250 1.00 39.44 91 ARG A C 1
ATOM 670 O O . ARG A 1 91 ? -0.384 -3.916 7.668 1.00 39.44 91 ARG A O 1
ATOM 677 N N . ALA A 1 92 ? -1.488 -4.619 9.533 1.00 38.53 92 ALA A N 1
ATOM 678 C CA . ALA A 1 92 ? -0.801 -4.071 10.704 1.00 38.53 92 ALA A CA 1
ATOM 679 C C . ALA A 1 92 ? -0.092 -2.701 10.626 1.00 38.53 92 ALA A C 1
ATOM 681 O O . ALA A 1 92 ? 1.007 -2.573 10.096 1.00 38.53 92 ALA A O 1
ATOM 682 N N . ALA A 1 93 ? -0.630 -1.758 11.405 1.00 41.34 93 ALA A N 1
ATOM 683 C CA . ALA A 1 93 ? 0.150 -0.989 12.376 1.00 41.34 93 ALA A CA 1
ATOM 684 C C . ALA A 1 93 ? -0.653 -0.923 13.696 1.00 41.34 93 ALA A C 1
ATOM 686 O O . ALA A 1 93 ? -1.510 -0.071 13.879 1.00 41.34 93 ALA A O 1
ATOM 687 N N . THR A 1 94 ? -0.455 -1.938 14.540 1.00 47.81 94 THR A N 1
ATOM 688 C CA . THR A 1 94 ? -0.628 -2.007 16.013 1.00 47.81 94 THR A CA 1
ATOM 689 C C . THR A 1 94 ? -1.850 -1.428 16.765 1.00 47.81 94 THR A C 1
ATOM 691 O O . THR A 1 94 ? -1.875 -1.596 17.980 1.00 47.81 94 THR A O 1
ATOM 694 N N . ASP A 1 95 ? -2.875 -0.824 16.153 1.00 53.62 95 ASP A N 1
ATOM 695 C CA . ASP A 1 95 ? -4.001 -0.239 16.922 1.00 53.62 95 ASP A CA 1
ATOM 696 C C . ASP A 1 95 ? -5.360 -0.253 16.191 1.00 53.62 95 ASP A C 1
ATOM 698 O O . ASP A 1 95 ? -6.223 0.599 16.409 1.00 53.62 95 ASP A O 1
ATOM 702 N N . THR A 1 96 ? -5.577 -1.220 15.293 1.00 57.72 96 THR A N 1
ATOM 703 C CA . THR A 1 96 ? -6.831 -1.351 14.520 1.00 57.72 96 THR A CA 1
ATOM 704 C C . THR A 1 96 ? -7.925 -2.138 15.247 1.00 57.72 96 THR A C 1
ATOM 706 O O . THR A 1 96 ? -9.062 -2.193 14.782 1.00 57.72 96 THR A O 1
ATOM 709 N N . THR A 1 97 ? -7.610 -2.753 16.388 1.00 64.00 97 THR A N 1
ATOM 710 C CA . THR A 1 97 ? -8.560 -3.526 17.197 1.00 64.00 97 THR A CA 1
ATOM 711 C C . THR A 1 97 ? -8.596 -2.979 18.618 1.00 64.00 97 THR A C 1
ATOM 713 O O . THR A 1 97 ? -7.526 -2.831 19.215 1.00 64.00 97 THR A O 1
ATOM 716 N N . PRO A 1 98 ? -9.783 -2.713 19.194 1.00 77.75 98 PRO A N 1
ATOM 717 C CA . PRO A 1 98 ? -9.890 -2.392 20.607 1.00 77.75 98 PRO A CA 1
ATOM 718 C C . PRO A 1 98 ? -9.273 -3.496 21.465 1.00 77.75 98 PRO A C 1
ATOM 720 O O . PRO A 1 98 ? -9.374 -4.680 21.143 1.00 77.75 98 PRO A O 1
ATOM 723 N N . THR A 1 99 ? -8.657 -3.116 22.574 1.00 84.50 99 THR A N 1
ATOM 724 C CA . THR A 1 99 ? -8.075 -4.071 23.526 1.00 84.50 99 THR A CA 1
ATOM 725 C C . THR A 1 99 ? -8.350 -3.615 24.949 1.00 84.50 99 THR A C 1
ATOM 727 O O . THR A 1 99 ? -8.649 -2.444 25.183 1.00 84.50 99 THR A O 1
ATOM 730 N N . ILE A 1 100 ? -8.160 -4.508 25.913 1.00 90.50 100 ILE A N 1
ATOM 731 C CA . ILE A 1 100 ? -8.463 -4.247 27.316 1.00 90.50 100 ILE A CA 1
ATOM 732 C C . ILE A 1 100 ? -7.239 -4.576 28.168 1.00 90.50 100 ILE A C 1
ATOM 734 O O . ILE A 1 100 ? -6.687 -5.666 28.044 1.00 90.50 100 ILE A O 1
ATOM 738 N N . ASP A 1 101 ? -6.867 -3.659 29.060 1.00 93.94 101 ASP A N 1
ATOM 739 C CA . ASP A 1 101 ? -6.004 -3.949 30.204 1.00 93.94 101 ASP A CA 1
ATOM 740 C C . ASP A 1 101 ? -6.866 -4.075 31.466 1.00 93.94 101 ASP A C 1
ATOM 742 O O . ASP A 1 101 ? -7.825 -3.321 31.654 1.00 93.94 101 ASP A O 1
ATOM 746 N N . THR A 1 102 ? -6.543 -5.028 32.340 1.00 95.44 102 THR A N 1
ATOM 747 C CA . THR A 1 102 ? -7.223 -5.209 33.632 1.00 95.44 102 THR A CA 1
ATOM 748 C C . THR A 1 102 ? -6.204 -5.226 34.759 1.00 95.44 102 THR A C 1
ATOM 750 O O . THR A 1 102 ? -5.171 -5.886 34.657 1.00 95.44 102 THR A O 1
ATOM 753 N N . PHE A 1 103 ? -6.512 -4.525 35.846 1.00 95.69 103 PHE A N 1
ATOM 754 C CA . PHE A 1 103 ? -5.680 -4.459 37.043 1.00 95.69 103 PHE A CA 1
ATOM 755 C C . PHE A 1 103 ? -6.529 -4.644 38.301 1.00 95.69 103 PHE A C 1
ATOM 757 O O . PHE A 1 103 ? -7.752 -4.508 38.272 1.00 95.69 103 PHE A O 1
ATOM 764 N N . THR A 1 104 ? -5.858 -4.890 39.422 1.00 94.44 104 THR A N 1
ATOM 765 C CA . THR A 1 104 ? -6.472 -4.928 40.751 1.00 94.44 104 THR A CA 1
ATOM 766 C C . THR A 1 104 ? -5.842 -3.834 41.608 1.00 94.44 104 THR A C 1
ATOM 768 O O . THR A 1 104 ? -4.618 -3.739 41.696 1.00 94.44 104 THR A O 1
ATOM 771 N N . GLY A 1 105 ? -6.673 -3.001 42.232 1.00 88.19 105 GLY A N 1
ATOM 772 C CA . GLY A 1 105 ? -6.257 -1.974 43.181 1.00 88.19 105 GLY A CA 1
ATOM 773 C C . GLY A 1 105 ? -5.651 -2.572 44.451 1.00 88.19 105 GLY A C 1
ATOM 774 O O . GLY A 1 105 ? -6.021 -3.666 44.887 1.00 88.19 105 GLY A O 1
ATOM 775 N N . GLY A 1 106 ? -4.719 -1.850 45.071 1.00 78.50 106 GLY A N 1
ATOM 776 C CA . GLY A 1 106 ? -4.045 -2.291 46.291 1.00 78.50 106 GLY A CA 1
ATOM 777 C C . GLY A 1 106 ? -3.288 -1.169 46.995 1.00 78.50 106 GLY A C 1
ATOM 778 O O . GLY A 1 106 ? -2.989 -0.150 46.383 1.00 78.50 106 GLY A O 1
ATOM 779 N N . SER A 1 107 ? -3.010 -1.371 48.290 1.00 75.50 107 SER A N 1
ATOM 780 C CA . SER A 1 107 ? -1.969 -0.733 49.130 1.00 75.50 107 SER A CA 1
ATOM 781 C C . SER A 1 107 ? -1.570 0.732 48.841 1.00 75.50 107 SER A C 1
ATOM 783 O O . SER A 1 107 ? -0.403 1.088 48.982 1.00 75.50 107 SER A O 1
ATOM 785 N N . GLY A 1 108 ? -2.512 1.598 48.459 1.00 87.62 108 GLY A N 1
ATOM 786 C CA . GLY A 1 108 ? -2.240 3.008 48.150 1.00 87.62 108 GLY A CA 1
ATOM 787 C C . GLY A 1 108 ? -1.626 3.278 46.767 1.00 87.62 108 GLY A C 1
ATOM 788 O O . GLY A 1 108 ? -1.211 4.404 46.502 1.00 87.62 108 GLY A O 1
ATOM 789 N N . THR A 1 109 ? -1.560 2.287 45.874 1.00 92.69 109 THR A N 1
ATOM 790 C CA . THR A 1 109 ? -1.007 2.438 44.521 1.00 92.69 109 THR A CA 1
ATOM 791 C C . THR A 1 109 ? -1.947 3.248 43.627 1.00 92.69 109 THR A C 1
ATOM 793 O O . THR A 1 109 ? -3.120 2.917 43.476 1.00 92.69 109 THR A O 1
ATOM 796 N N . THR A 1 110 ? -1.423 4.297 42.992 1.00 95.56 110 THR A N 1
ATOM 797 C CA . THR A 1 110 ? -2.177 5.163 42.068 1.00 95.56 110 THR A CA 1
ATOM 798 C C . THR A 1 110 ? -1.814 4.958 40.600 1.00 95.56 110 THR A C 1
ATOM 800 O O . THR A 1 110 ? -2.605 5.325 39.735 1.00 95.56 110 THR A O 1
ATOM 803 N N . ALA A 1 111 ? -0.647 4.382 40.304 1.00 96.25 111 ALA A N 1
ATOM 804 C CA . ALA A 1 111 ? -0.124 4.235 38.950 1.00 96.25 111 ALA A CA 1
ATOM 805 C C . ALA A 1 111 ? -0.085 2.768 38.503 1.00 96.25 111 ALA A C 1
ATOM 807 O O . ALA A 1 111 ? 0.378 1.902 39.245 1.00 96.25 111 ALA A O 1
ATOM 808 N N . PHE A 1 112 ? -0.526 2.512 37.272 1.00 96.31 112 PHE A N 1
ATOM 809 C CA . PHE A 1 112 ? -0.552 1.191 36.643 1.00 96.31 112 PHE A CA 1
ATOM 810 C C . PHE A 1 112 ? 0.042 1.274 35.232 1.00 96.31 112 PHE A C 1
ATOM 812 O O . PHE A 1 112 ? -0.070 2.301 34.558 1.00 96.31 112 PHE A O 1
ATOM 819 N N . THR A 1 113 ? 0.689 0.200 34.778 1.00 97.12 113 THR A N 1
ATOM 820 C CA . THR A 1 113 ? 1.325 0.138 33.455 1.00 97.12 113 THR A CA 1
ATOM 821 C C . THR A 1 113 ? 0.397 -0.536 32.450 1.00 97.12 113 THR A C 1
ATOM 823 O O . THR A 1 113 ? 0.097 -1.719 32.573 1.00 97.12 113 THR A O 1
ATOM 826 N N . LEU A 1 114 ? -0.036 0.222 31.451 1.00 94.06 114 LEU A N 1
ATOM 827 C CA . LEU A 1 114 ? -0.797 -0.230 30.291 1.00 94.06 114 LEU A CA 1
ATOM 828 C C . LEU A 1 114 ? 0.067 -1.092 29.364 1.00 94.06 114 LEU A C 1
ATOM 830 O O . LEU A 1 114 ? 1.286 -0.921 29.287 1.00 94.06 114 LEU A O 1
ATOM 834 N N . SER A 1 115 ? -0.576 -1.969 28.595 1.00 90.06 115 SER A N 1
ATOM 835 C CA . SER A 1 115 ? 0.097 -2.835 27.615 1.00 90.06 115 SER A CA 1
ATOM 836 C C . SER A 1 115 ? 0.686 -2.077 26.419 1.00 90.06 115 SER A C 1
ATOM 838 O O . SER A 1 115 ? 1.533 -2.618 25.706 1.00 90.06 115 SER A O 1
ATOM 840 N N . ARG A 1 116 ? 0.270 -0.822 26.193 1.00 85.88 116 ARG A N 1
ATOM 841 C CA . ARG A 1 116 ? 0.812 0.068 25.155 1.00 85.88 116 ARG A CA 1
ATOM 842 C C . ARG A 1 116 ? 0.693 1.538 25.530 1.00 85.88 116 ARG A C 1
ATOM 844 O O . ARG A 1 116 ? -0.002 1.891 26.477 1.00 85.88 116 ARG A O 1
ATOM 851 N N . VAL A 1 117 ? 1.342 2.391 24.738 1.00 84.81 117 VAL A N 1
ATOM 852 C CA . VAL A 1 117 ? 1.184 3.850 24.795 1.00 84.81 117 VAL A CA 1
ATOM 853 C C . VAL A 1 117 ? -0.102 4.240 24.054 1.00 84.81 117 VAL A C 1
ATOM 855 O O . VAL A 1 117 ? -0.138 4.081 22.830 1.00 84.81 117 VAL A O 1
ATOM 858 N N . PRO A 1 118 ? -1.145 4.759 24.728 1.00 83.19 118 PRO A N 1
ATOM 859 C CA . PRO A 1 118 ? -2.359 5.196 24.045 1.00 83.19 118 PRO A CA 1
ATOM 860 C C . PRO A 1 118 ? -2.102 6.465 23.224 1.00 83.19 118 PRO A C 1
ATOM 862 O O . PRO A 1 118 ? -1.531 7.433 23.731 1.00 83.19 118 PRO A O 1
ATOM 865 N N . GLN A 1 119 ? -2.549 6.492 21.967 1.00 76.31 119 GLN A N 1
ATOM 866 C CA . GLN A 1 119 ? -2.546 7.712 21.150 1.00 76.31 119 GLN A CA 1
ATOM 867 C C . GLN A 1 119 ? -3.779 8.550 21.488 1.00 76.31 119 GLN A C 1
ATOM 869 O O . GLN A 1 119 ? -4.879 8.015 21.488 1.00 76.31 119 GLN A O 1
ATOM 874 N N . ASN A 1 120 ? -3.634 9.853 21.749 1.00 79.44 120 ASN A N 1
ATOM 875 C CA . ASN A 1 120 ? -4.752 10.755 22.089 1.00 79.44 120 ASN A CA 1
ATOM 876 C C . ASN A 1 120 ? -5.659 10.239 23.235 1.00 79.44 120 ASN A C 1
ATOM 878 O O . ASN A 1 120 ? -6.868 10.090 23.045 1.00 79.44 120 ASN A O 1
ATOM 882 N N . PRO A 1 121 ? -5.114 9.986 24.441 1.00 79.81 121 PRO A N 1
ATOM 883 C CA . PRO A 1 121 ? -5.827 9.319 25.541 1.00 79.81 121 PRO A CA 1
ATOM 884 C C . PRO A 1 121 ? -7.143 9.988 25.976 1.00 79.81 121 PRO A C 1
ATOM 886 O O . PRO A 1 121 ? -7.984 9.332 26.583 1.00 79.81 121 PRO A O 1
ATOM 889 N N . SER A 1 122 ? -7.363 11.264 25.645 1.00 81.12 122 SER A N 1
ATOM 890 C CA . SER A 1 122 ? -8.631 11.964 25.887 1.00 81.12 122 SER A CA 1
ATOM 891 C C . SER A 1 122 ? -9.818 11.427 25.091 1.00 81.12 122 SER A C 1
ATOM 893 O O . SER A 1 122 ? -10.953 11.614 25.523 1.00 81.12 122 SER A O 1
ATOM 895 N N . SER A 1 123 ? -9.580 10.800 23.939 1.00 77.75 123 SER A N 1
ATOM 896 C CA . SER A 1 123 ? -10.630 10.289 23.052 1.00 77.75 123 SER A CA 1
ATOM 897 C C . SER A 1 123 ? -10.549 8.785 22.808 1.00 77.75 123 SER A C 1
ATOM 899 O O . SER A 1 123 ? -11.445 8.229 22.181 1.00 77.75 123 SER A O 1
ATOM 901 N N . THR A 1 124 ? -9.483 8.128 23.267 1.00 81.44 124 THR A N 1
ATOM 902 C CA . THR A 1 124 ? -9.168 6.738 22.897 1.00 81.44 124 THR A CA 1
ATOM 903 C C . THR A 1 124 ? -9.059 5.799 24.091 1.00 81.44 124 THR A C 1
ATOM 905 O O . THR A 1 124 ? -8.894 4.598 23.902 1.00 81.44 124 THR A O 1
ATOM 908 N N . VAL A 1 125 ? -9.187 6.312 25.317 1.00 89.00 125 VAL A N 1
ATOM 909 C CA . VAL A 1 125 ? -9.138 5.500 26.533 1.00 89.00 125 VAL A CA 1
ATOM 910 C C . VAL A 1 125 ? -10.402 5.690 27.357 1.00 89.00 125 VAL A C 1
ATOM 912 O O . VAL A 1 125 ? -10.801 6.810 27.673 1.00 89.00 125 VAL A O 1
ATOM 915 N N . ILE A 1 126 ? -11.004 4.571 27.753 1.00 90.19 126 ILE A N 1
ATOM 916 C CA . ILE A 1 126 ? -12.107 4.515 28.711 1.00 90.19 126 ILE A CA 1
ATOM 917 C C . ILE A 1 126 ? -11.626 3.701 29.911 1.00 90.19 126 ILE A C 1
ATOM 919 O O . ILE A 1 126 ? -11.212 2.556 29.747 1.00 90.19 126 ILE A O 1
ATOM 923 N N . ALA A 1 127 ? -11.679 4.275 31.114 1.00 91.81 127 ALA A N 1
ATOM 924 C CA . ALA A 1 127 ? -11.264 3.597 32.339 1.00 91.81 127 ALA A CA 1
ATOM 925 C C . ALA A 1 127 ? -12.439 3.433 33.312 1.00 91.81 127 ALA A C 1
ATOM 927 O O . ALA A 1 127 ? -13.236 4.353 33.501 1.00 91.81 127 ALA A O 1
ATOM 928 N N . PHE A 1 128 ? -12.509 2.275 33.963 1.00 94.75 128 PHE A N 1
ATOM 929 C CA . PHE A 1 128 ? -13.469 1.956 35.015 1.00 94.75 128 PHE A CA 1
ATOM 930 C C . PHE A 1 128 ? -12.743 1.467 36.266 1.00 94.75 128 PHE A C 1
ATOM 932 O O . PHE A 1 128 ? -11.739 0.766 36.161 1.00 94.75 128 PHE A O 1
ATOM 939 N N . VAL A 1 129 ? -13.289 1.782 37.441 1.00 94.12 129 VAL A N 1
ATOM 940 C CA . VAL A 1 129 ? -12.890 1.211 38.738 1.00 94.12 129 VAL A CA 1
ATOM 941 C C . VAL A 1 129 ? -14.148 0.651 39.398 1.00 94.12 129 VAL A C 1
ATOM 943 O O . VAL A 1 129 ? -15.108 1.391 39.589 1.00 94.12 129 VAL A O 1
ATOM 946 N N . ASN A 1 130 ? -14.188 -0.653 39.688 1.00 91.00 130 ASN A N 1
ATOM 947 C CA . ASN A 1 130 ? -15.384 -1.384 40.139 1.00 91.00 130 ASN A CA 1
ATOM 948 C C . ASN A 1 130 ? -16.627 -1.115 39.265 1.00 91.00 130 ASN A C 1
ATOM 950 O O . ASN A 1 130 ? -17.739 -0.958 39.762 1.00 91.00 130 ASN A O 1
ATOM 954 N N . GLY A 1 131 ? -16.427 -1.005 37.947 1.00 82.44 131 GLY A N 1
ATOM 955 C CA . GLY A 1 131 ? -17.489 -0.683 36.986 1.00 82.44 131 GLY A CA 1
ATOM 956 C C . GLY A 1 131 ? -17.902 0.795 36.944 1.00 82.44 131 GLY A C 1
ATOM 957 O O . GLY A 1 131 ? -18.695 1.176 36.087 1.00 82.44 131 GLY A O 1
ATOM 958 N N . VAL A 1 132 ? -17.347 1.654 37.805 1.00 89.62 132 VAL A N 1
ATOM 959 C CA . VAL A 1 132 ? -17.609 3.100 37.798 1.00 89.62 132 VAL A CA 1
ATOM 960 C C . VAL A 1 132 ? -16.669 3.793 36.820 1.00 89.62 132 VAL A C 1
ATOM 962 O O . VAL A 1 132 ? -15.445 3.719 36.970 1.00 89.62 132 VAL A O 1
ATOM 965 N N . PHE A 1 133 ? -17.242 4.491 35.837 1.00 92.50 133 PHE A N 1
ATOM 966 C CA . PHE A 1 133 ? -16.492 5.268 34.851 1.00 92.50 133 PHE A CA 1
ATOM 967 C C . PHE A 1 133 ? -15.623 6.336 35.521 1.00 92.50 133 PHE A C 1
ATOM 969 O O . PHE A 1 133 ? -16.080 7.083 36.386 1.00 92.50 133 PHE A O 1
ATOM 976 N N . GLN A 1 134 ? -14.375 6.424 35.077 1.00 93.69 134 GLN A N 1
ATOM 977 C CA . GLN A 1 134 ? -13.407 7.423 35.501 1.00 93.69 134 GLN A CA 1
ATOM 978 C C . GLN A 1 134 ? -13.202 8.414 34.358 1.00 93.69 134 GLN A C 1
ATOM 980 O O . GLN A 1 134 ? -13.055 8.021 33.203 1.00 93.69 134 GLN A O 1
ATOM 985 N N . LYS A 1 135 ? -13.186 9.713 34.656 1.00 87.69 135 LYS A N 1
ATOM 986 C CA . LYS A 1 135 ? -13.046 10.763 33.645 1.00 87.69 135 LYS A CA 1
ATOM 987 C C . LYS A 1 135 ? -11.577 11.139 33.434 1.00 87.69 135 LYS A C 1
ATOM 989 O O . LYS A 1 135 ? -10.883 11.506 34.385 1.00 87.69 135 LYS A O 1
ATOM 994 N N . TYR A 1 136 ? -11.122 11.125 32.182 1.00 89.50 136 TYR A N 1
ATOM 995 C CA . TYR A 1 136 ? -9.775 11.562 31.798 1.00 89.50 136 TYR A CA 1
ATOM 996 C C . TYR A 1 136 ? -9.502 13.011 32.246 1.00 89.50 136 TYR A C 1
ATOM 998 O O . TYR A 1 136 ? -10.382 13.868 32.170 1.00 89.50 136 TYR A O 1
ATOM 1006 N N . THR A 1 137 ? -8.293 13.285 32.742 1.00 90.19 137 THR A N 1
ATOM 1007 C CA . THR A 1 137 ? -7.814 14.512 33.428 1.00 90.19 137 THR A CA 1
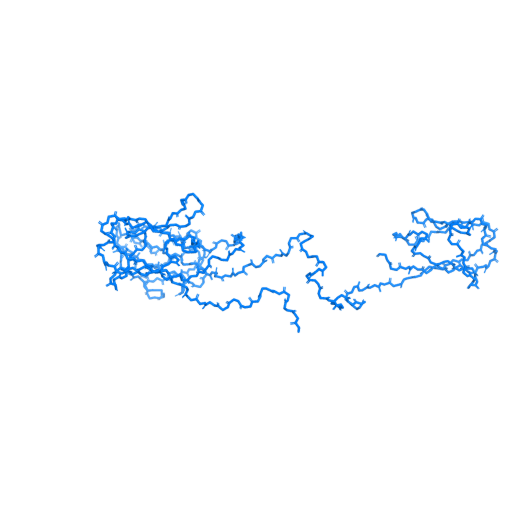ATOM 1008 C C . THR A 1 137 ? -8.483 14.888 34.752 1.00 90.19 137 THR A C 1
ATOM 1010 O O . THR A 1 137 ? -7.936 15.707 35.482 1.00 90.19 137 THR A O 1
ATOM 1013 N N . THR A 1 138 ? -9.635 14.307 35.100 1.00 91.69 138 THR A N 1
ATOM 1014 C CA . THR A 1 138 ? -10.315 14.569 36.384 1.00 91.69 138 THR A CA 1
ATOM 1015 C C . THR A 1 138 ? -10.026 13.475 37.412 1.00 91.69 138 THR A C 1
ATOM 1017 O O . THR A 1 138 ? -9.680 13.764 38.554 1.00 91.69 138 THR A O 1
ATOM 1020 N N . ASN A 1 139 ? -10.160 12.211 37.010 1.00 93.94 139 ASN A N 1
ATOM 1021 C CA . ASN A 1 139 ? -9.962 11.048 37.876 1.00 93.94 139 ASN A CA 1
ATOM 1022 C C . ASN A 1 139 ? -8.675 10.286 37.556 1.00 93.94 139 ASN A C 1
ATOM 1024 O O . ASN A 1 139 ? -8.151 9.591 38.420 1.00 93.94 139 ASN A O 1
ATOM 1028 N N . PHE A 1 140 ? -8.154 10.424 36.336 1.00 95.69 140 PHE A N 1
ATOM 1029 C CA . PHE A 1 140 ? -6.875 9.844 35.947 1.00 95.69 140 PHE A CA 1
ATOM 1030 C C . PHE A 1 140 ? -6.179 10.663 34.858 1.00 95.69 140 PHE A C 1
ATOM 1032 O O . PHE A 1 140 ? -6.820 11.414 34.122 1.00 95.69 140 PHE A O 1
ATOM 1039 N N . SER A 1 141 ? -4.870 10.490 34.727 1.00 95.69 141 SER A N 1
ATOM 1040 C CA . SER A 1 141 ? -4.054 10.982 33.615 1.00 95.69 141 SER A CA 1
ATOM 1041 C C . SER A 1 141 ? -3.229 9.839 33.026 1.00 95.69 141 SER A C 1
ATOM 1043 O O . SER A 1 141 ? -3.090 8.784 33.645 1.00 95.69 141 SER A O 1
ATOM 1045 N N . ILE A 1 142 ? -2.716 10.019 31.807 1.00 95.44 142 ILE A N 1
ATOM 1046 C CA . ILE A 1 142 ? -1.871 9.026 31.134 1.00 95.44 142 ILE A CA 1
ATOM 1047 C C . ILE A 1 142 ? -0.607 9.712 30.624 1.00 95.44 142 ILE A C 1
ATOM 1049 O O . ILE A 1 142 ? -0.685 10.777 30.014 1.00 95.44 142 ILE A O 1
ATOM 1053 N N . SER A 1 143 ? 0.549 9.093 30.863 1.00 93.12 143 SER A N 1
ATOM 1054 C CA . SER A 1 143 ? 1.840 9.502 30.306 1.00 93.12 143 SER A CA 1
ATOM 1055 C C . SER A 1 143 ? 2.629 8.269 29.876 1.00 93.12 143 SER A C 1
ATOM 1057 O O . SER A 1 143 ? 2.906 7.385 30.690 1.00 93.12 143 SER A O 1
ATOM 1059 N N . GLY A 1 144 ? 2.970 8.184 28.588 1.00 89.56 144 GLY A N 1
ATOM 1060 C CA . GLY A 1 144 ? 3.543 6.969 28.011 1.00 89.56 144 GLY A CA 1
ATOM 1061 C C . GLY A 1 144 ? 2.598 5.779 28.199 1.00 89.56 144 GLY A C 1
ATOM 1062 O O . GLY A 1 144 ? 1.436 5.837 27.805 1.00 89.56 144 GLY A O 1
ATOM 1063 N N . THR A 1 145 ? 3.093 4.707 28.812 1.00 93.81 145 THR A N 1
ATOM 1064 C CA . THR A 1 145 ? 2.295 3.527 29.177 1.00 93.81 145 THR A CA 1
ATOM 1065 C C . THR A 1 145 ? 1.684 3.626 30.574 1.00 93.81 145 THR A C 1
ATOM 1067 O O . THR A 1 145 ? 0.999 2.706 30.996 1.00 93.81 145 THR A O 1
ATOM 1070 N N . THR A 1 146 ? 1.911 4.698 31.329 1.00 96.44 146 THR A N 1
ATOM 1071 C CA . THR A 1 146 ? 1.453 4.776 32.720 1.00 96.44 146 THR A CA 1
ATOM 1072 C C . THR A 1 146 ? 0.119 5.501 32.804 1.00 96.44 146 THR A C 1
ATOM 1074 O O . THR A 1 146 ? 0.035 6.678 32.451 1.00 96.44 146 THR A O 1
ATOM 1077 N N . ILE A 1 147 ? -0.906 4.818 33.315 1.00 96.94 147 ILE A N 1
ATOM 1078 C CA . ILE A 1 147 ? -2.144 5.439 33.793 1.00 96.94 147 ILE A CA 1
ATOM 1079 C C . ILE A 1 147 ? -2.007 5.740 35.287 1.00 96.94 147 ILE A C 1
ATOM 1081 O O . ILE A 1 147 ? -1.605 4.872 36.058 1.00 96.94 147 ILE A O 1
ATOM 1085 N N . THR A 1 148 ? -2.355 6.956 35.700 1.00 97.06 148 THR A N 1
ATOM 1086 C CA . THR A 1 148 ? -2.269 7.406 37.094 1.00 97.06 148 THR A CA 1
ATOM 1087 C C . THR A 1 148 ? -3.616 7.943 37.553 1.00 97.06 148 THR A C 1
ATOM 1089 O O . THR A 1 148 ? -4.096 8.936 37.010 1.00 97.06 148 THR A O 1
ATOM 1092 N N . PHE A 1 149 ? -4.216 7.320 38.565 1.00 96.62 149 PHE A N 1
ATOM 1093 C CA . PHE A 1 149 ? -5.440 7.792 39.214 1.00 96.62 149 PHE A CA 1
ATOM 1094 C C . PHE A 1 149 ? -5.141 8.888 40.243 1.00 96.62 149 PHE A C 1
ATOM 1096 O O . PHE A 1 149 ? -4.102 8.876 40.902 1.00 96.62 149 PHE A O 1
ATOM 1103 N N . THR A 1 150 ? -6.060 9.841 40.404 1.00 95.69 150 THR A N 1
ATOM 1104 C CA . THR A 1 150 ? -5.909 10.959 41.355 1.00 95.69 150 THR A CA 1
ATOM 1105 C C . THR A 1 150 ? -6.117 10.545 42.813 1.00 95.69 150 THR A C 1
ATOM 1107 O O . THR A 1 150 ? -5.617 11.214 43.714 1.00 95.69 150 THR A O 1
ATOM 1110 N N . SER A 1 151 ? -6.801 9.422 43.047 1.00 92.88 151 SER A N 1
ATOM 1111 C CA . SER A 1 151 ? -6.888 8.725 44.332 1.00 92.88 151 SER A CA 1
ATOM 1112 C C . SER A 1 151 ? -6.576 7.249 44.121 1.00 92.88 151 SER A C 1
ATOM 1114 O O . SER A 1 151 ? -6.937 6.688 43.086 1.00 92.88 151 SER A O 1
ATOM 1116 N N . ALA A 1 152 ? -5.929 6.616 45.100 1.00 93.81 152 ALA A N 1
ATOM 1117 C CA . ALA A 1 152 ? -5.659 5.185 45.047 1.00 93.81 152 ALA A CA 1
ATOM 1118 C C . ALA A 1 152 ? -6.989 4.410 45.021 1.00 93.81 152 ALA A C 1
ATOM 1120 O O . ALA A 1 152 ? -7.830 4.642 45.898 1.00 93.81 152 ALA A O 1
ATOM 1121 N N . PRO A 1 153 ? -7.203 3.514 44.042 1.00 93.69 153 PRO A N 1
ATOM 1122 C CA . PRO A 1 153 ? -8.326 2.587 44.072 1.00 93.69 153 PRO A CA 1
ATOM 1123 C C . PRO A 1 153 ? -8.288 1.723 45.339 1.00 93.69 153 PRO A C 1
ATOM 1125 O O . PRO A 1 153 ? -7.210 1.367 45.822 1.00 93.69 153 PRO A O 1
ATOM 1128 N N . GLU A 1 154 ? -9.461 1.384 45.879 1.00 90.94 154 GLU A N 1
ATOM 1129 C CA . GLU A 1 154 ? -9.574 0.558 47.085 1.00 90.94 154 GLU A CA 1
ATOM 1130 C C . GLU A 1 154 ? -8.910 -0.817 46.903 1.00 90.94 154 GLU A C 1
ATOM 1132 O O . GLU A 1 154 ? -8.779 -1.337 45.790 1.00 90.94 154 GLU A O 1
ATOM 1137 N N . THR A 1 155 ? -8.498 -1.434 48.011 1.00 91.38 155 THR A N 1
ATOM 1138 C CA . THR A 1 155 ? -7.906 -2.775 47.990 1.00 91.38 155 THR A CA 1
ATOM 1139 C C . THR A 1 155 ? -8.870 -3.771 47.347 1.00 91.38 155 THR A C 1
ATOM 1141 O O . THR A 1 155 ? -10.005 -3.917 47.792 1.00 91.38 155 THR A O 1
ATOM 1144 N N . SER A 1 156 ? -8.391 -4.506 46.343 1.00 89.56 156 SER A N 1
ATOM 1145 C CA . SER A 1 156 ? -9.169 -5.453 45.526 1.00 89.56 156 SER A CA 1
ATOM 1146 C C . SER A 1 156 ? -10.152 -4.825 44.529 1.00 89.56 156 SER A C 1
ATOM 1148 O O . SER A 1 156 ? -10.898 -5.565 43.890 1.00 89.56 156 SER A O 1
ATOM 1150 N N . ALA A 1 157 ? -10.156 -3.498 44.346 1.00 92.88 157 ALA A N 1
ATOM 1151 C CA . ALA A 1 157 ? -10.981 -2.868 43.317 1.00 92.88 157 ALA A CA 1
ATOM 1152 C C . ALA A 1 157 ? -10.533 -3.301 41.912 1.00 92.88 157 ALA A C 1
ATOM 1154 O O . ALA A 1 157 ? -9.347 -3.250 41.594 1.00 92.88 157 ALA A O 1
ATOM 1155 N N . VAL A 1 158 ? -11.466 -3.701 41.052 1.00 94.19 158 VAL A N 1
ATOM 1156 C CA . VAL A 1 158 ? -11.155 -4.104 39.673 1.00 94.19 158 VAL A CA 1
ATOM 1157 C C . VAL A 1 158 ? -11.055 -2.866 38.795 1.00 94.19 158 VAL A C 1
ATOM 1159 O O . VAL A 1 158 ? -11.984 -2.061 38.741 1.00 94.19 158 VAL A O 1
ATOM 1162 N N . ILE A 1 159 ? -9.945 -2.722 38.082 1.00 96.81 159 ILE A N 1
ATOM 1163 C CA . ILE A 1 159 ? -9.697 -1.624 37.151 1.00 96.81 159 ILE A CA 1
ATOM 1164 C C . ILE A 1 159 ? -9.732 -2.188 35.739 1.00 96.81 159 ILE A C 1
ATOM 1166 O O . ILE A 1 159 ? -9.008 -3.135 35.442 1.00 96.81 159 ILE A O 1
ATOM 1170 N N . VAL A 1 160 ? -10.535 -1.592 34.864 1.00 95.94 160 VAL A N 1
ATOM 1171 C CA . VAL A 1 160 ? -10.625 -1.975 33.450 1.00 95.94 160 VAL A CA 1
ATOM 1172 C C . VAL A 1 160 ? -10.287 -0.761 32.606 1.00 95.94 160 VAL A C 1
ATOM 1174 O O . VAL A 1 160 ? -10.926 0.281 32.745 1.00 95.94 160 VAL A O 1
ATOM 1177 N N . VAL A 1 161 ? -9.297 -0.889 31.726 1.00 95.50 161 VAL A N 1
ATOM 1178 C CA . VAL A 1 161 ? -8.901 0.157 30.782 1.00 95.50 161 VAL A CA 1
ATOM 1179 C C . VAL A 1 161 ? -9.120 -0.361 29.371 1.00 95.50 161 VAL A C 1
ATOM 1181 O O . VAL A 1 161 ? -8.413 -1.249 28.899 1.00 95.50 161 VAL A O 1
ATOM 1184 N N . VAL A 1 162 ? -10.124 0.191 28.698 1.00 92.00 162 VAL A N 1
ATOM 1185 C CA . VAL A 1 162 ? -10.424 -0.104 27.301 1.00 92.00 162 VAL A CA 1
ATOM 1186 C C . VAL A 1 162 ? -9.677 0.896 26.436 1.00 92.00 162 VAL A C 1
ATOM 1188 O O . VAL A 1 162 ? -9.870 2.107 26.552 1.00 92.00 162 VAL A O 1
ATOM 1191 N N . HIS A 1 163 ? -8.848 0.373 25.546 1.00 87.25 163 HIS A N 1
ATOM 1192 C CA . HIS A 1 163 ? -8.205 1.139 24.494 1.00 87.25 163 HIS A CA 1
ATOM 1193 C C . HIS A 1 163 ? -9.053 1.017 23.235 1.00 87.25 163 HIS A C 1
ATOM 1195 O O . HIS A 1 163 ? -9.258 -0.084 22.718 1.00 87.25 163 HIS A O 1
ATOM 1201 N N . LEU A 1 164 ? -9.570 2.141 22.760 1.00 81.75 164 LEU A N 1
ATOM 1202 C CA . LEU A 1 164 ? -10.281 2.239 21.495 1.00 81.75 164 LEU A CA 1
ATOM 1203 C C . LEU A 1 164 ? -9.271 2.319 20.352 1.00 81.75 164 LEU A C 1
ATOM 1205 O O . LEU A 1 164 ? -8.188 2.878 20.511 1.00 81.75 164 LEU A O 1
ATOM 1209 N N . SER A 1 165 ? -9.647 1.791 19.187 1.00 70.00 165 SER A N 1
ATOM 1210 C CA . SER A 1 165 ? -8.821 1.927 17.988 1.00 70.00 165 SER A CA 1
ATOM 1211 C C . SER A 1 165 ? -8.632 3.404 17.641 1.00 70.00 165 SER A C 1
ATOM 1213 O O . SER A 1 165 ? -9.586 4.185 17.642 1.00 70.00 165 SER A O 1
ATOM 1215 N N . THR A 1 166 ? -7.390 3.785 17.356 1.00 59.94 166 THR A N 1
ATOM 1216 C CA . THR A 1 166 ? -6.997 5.184 17.140 1.00 59.94 166 THR A CA 1
ATOM 1217 C C . THR A 1 166 ? -6.846 5.541 15.668 1.00 59.94 166 THR A C 1
ATOM 1219 O O . THR A 1 166 ? -6.742 6.716 15.321 1.00 59.94 166 THR A O 1
ATOM 1222 N N . THR A 1 167 ? -6.877 4.542 14.787 1.00 51.62 167 THR A N 1
ATOM 1223 C CA . THR A 1 167 ? -6.649 4.717 13.355 1.00 51.62 167 THR A CA 1
ATOM 1224 C C . THR A 1 167 ? -7.647 3.883 12.565 1.00 51.62 167 THR A C 1
ATOM 1226 O O . THR A 1 167 ? -7.465 2.688 12.352 1.00 51.62 167 THR A O 1
ATOM 1229 N N . ASN A 1 168 ? -8.691 4.541 12.057 1.00 49.69 168 ASN A N 1
ATOM 1230 C CA . ASN A 1 168 ? -9.470 4.024 10.931 1.00 49.69 168 ASN A CA 1
ATOM 1231 C C . ASN A 1 168 ? -8.789 4.439 9.615 1.00 49.69 168 ASN A C 1
ATOM 1233 O O . ASN A 1 168 ? -9.422 4.957 8.696 1.00 49.69 168 ASN A O 1
ATOM 1237 N N . GLU A 1 169 ? -7.461 4.323 9.566 1.00 46.09 169 GLU A N 1
ATOM 1238 C CA . GLU A 1 169 ? -6.705 4.669 8.374 1.00 46.09 169 GLU A CA 1
ATOM 1239 C C . GLU A 1 169 ? -6.769 3.504 7.400 1.00 46.09 169 GLU A C 1
ATOM 1241 O O . GLU A 1 169 ? -6.323 2.387 7.670 1.00 46.09 169 GLU A O 1
ATOM 1246 N N . VAL A 1 170 ? -7.316 3.795 6.223 1.00 52.88 170 VAL A N 1
ATOM 1247 C CA . VAL A 1 170 ? -7.131 2.954 5.053 1.00 52.88 170 VAL A CA 1
ATOM 1248 C C . VAL A 1 170 ? -5.664 3.069 4.660 1.00 52.88 170 VAL A C 1
ATOM 1250 O O . VAL A 1 170 ? -5.285 3.924 3.862 1.00 52.88 170 VAL A O 1
ATOM 1253 N N . ASN A 1 171 ? -4.818 2.222 5.240 1.00 53.22 171 ASN A N 1
ATOM 1254 C CA . ASN A 1 171 ? -3.457 2.074 4.760 1.00 53.22 171 ASN A CA 1
ATOM 1255 C C . ASN A 1 171 ? -3.533 1.444 3.361 1.00 53.22 171 ASN A C 1
ATOM 1257 O O . ASN A 1 171 ? -3.784 0.248 3.216 1.00 53.22 171 ASN A O 1
ATOM 1261 N N . LEU A 1 172 ? -3.373 2.269 2.322 1.00 57.44 172 LEU A N 1
ATOM 1262 C CA . LEU A 1 172 ? -3.378 1.821 0.926 1.00 57.44 172 LEU A CA 1
ATOM 1263 C C . LEU A 1 172 ? -2.121 1.012 0.567 1.00 57.44 172 LEU A C 1
ATOM 1265 O O . LEU A 1 172 ? -2.048 0.476 -0.538 1.00 57.44 172 LEU A O 1
ATOM 1269 N N . GLY A 1 173 ? -1.164 0.900 1.495 1.00 65.44 173 GLY A N 1
ATOM 1270 C CA . GLY A 1 173 ? 0.130 0.287 1.264 1.00 65.44 173 GLY A CA 1
ATOM 1271 C C . GLY A 1 173 ? 0.945 1.049 0.222 1.00 65.44 173 GLY A C 1
ATOM 1272 O O . GLY A 1 173 ? 0.557 2.104 -0.282 1.00 65.44 173 GLY A O 1
ATOM 1273 N N . SER A 1 174 ? 2.102 0.490 -0.108 1.00 76.00 174 SER A N 1
ATOM 1274 C CA . SER A 1 174 ? 2.720 0.758 -1.406 1.00 76.00 174 SER A CA 1
ATOM 1275 C C . SER A 1 174 ? 2.169 -0.257 -2.410 1.00 76.00 174 SER A C 1
ATOM 1277 O O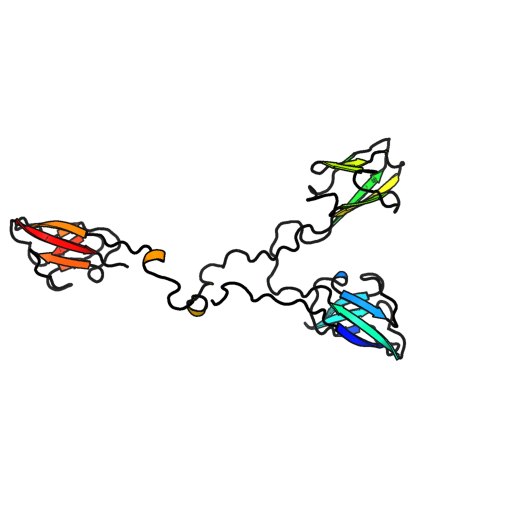 . SER A 1 174 ? 1.835 -1.370 -2.000 1.00 76.00 174 SER A O 1
ATOM 1279 N N . PRO A 1 175 ? 2.055 0.085 -3.704 1.00 81.81 175 PRO A N 1
ATOM 1280 C CA . PRO A 1 175 ? 1.782 -0.915 -4.725 1.00 81.81 175 PRO A CA 1
ATOM 1281 C C . PRO A 1 175 ? 2.829 -2.030 -4.648 1.00 81.81 175 PRO A C 1
ATOM 1283 O O . PRO A 1 175 ? 4.019 -1.738 -4.542 1.00 81.81 175 PRO A O 1
ATOM 1286 N N . ASP A 1 176 ? 2.393 -3.286 -4.720 1.00 83.06 176 ASP A N 1
ATOM 1287 C CA . ASP A 1 176 ? 3.317 -4.416 -4.818 1.00 83.06 176 ASP A CA 1
ATOM 1288 C C . ASP A 1 176 ? 4.137 -4.330 -6.114 1.00 83.06 176 ASP A C 1
ATOM 1290 O O . ASP A 1 176 ? 3.702 -3.722 -7.107 1.00 83.06 176 ASP A O 1
ATOM 1294 N N . ASP A 1 177 ? 5.289 -4.999 -6.134 1.00 85.88 177 ASP A N 1
ATOM 1295 C CA . ASP A 1 177 ? 6.110 -5.141 -7.334 1.00 85.88 177 ASP A CA 1
ATOM 1296 C C . ASP A 1 177 ? 5.262 -5.646 -8.511 1.00 85.88 177 ASP A C 1
ATOM 1298 O O . ASP A 1 177 ? 4.429 -6.546 -8.382 1.00 85.88 177 ASP A O 1
ATOM 1302 N N . ASN A 1 178 ? 5.459 -5.040 -9.683 1.00 83.12 178 ASN A N 1
ATOM 1303 C CA . ASN A 1 178 ? 4.759 -5.359 -10.933 1.00 83.12 178 ASN A CA 1
ATOM 1304 C C . ASN A 1 178 ? 3.225 -5.175 -10.906 1.00 83.12 178 ASN A C 1
ATOM 1306 O O . ASN A 1 178 ? 2.545 -5.527 -11.870 1.00 83.12 178 ASN A O 1
ATOM 1310 N N . SER A 1 179 ? 2.652 -4.591 -9.848 1.00 84.88 179 SER A N 1
ATOM 1311 C CA . SER A 1 179 ? 1.196 -4.418 -9.731 1.00 84.88 179 SER A CA 1
ATOM 1312 C C . SER A 1 179 ? 0.641 -3.255 -10.563 1.00 84.88 179 SER A C 1
ATOM 1314 O O . SER A 1 179 ? -0.567 -3.197 -10.833 1.00 84.88 179 SER A O 1
ATOM 1316 N N . VAL A 1 180 ? 1.492 -2.318 -10.988 1.00 88.06 180 VAL A N 1
ATOM 1317 C CA . VAL A 1 180 ? 1.108 -1.149 -11.790 1.00 88.06 180 VAL A CA 1
ATOM 1318 C C . VAL A 1 180 ? 1.318 -1.444 -13.275 1.00 88.06 180 VAL A C 1
ATOM 1320 O O . VAL A 1 180 ? 2.381 -1.198 -13.833 1.00 88.06 180 VAL A O 1
ATOM 1323 N N . GLY A 1 181 ? 0.287 -1.994 -13.918 1.00 87.94 181 GLY A N 1
ATOM 1324 C CA . GLY A 1 181 ? 0.280 -2.238 -15.364 1.00 87.94 181 GLY A CA 1
ATOM 1325 C C . GLY A 1 181 ? -0.095 -1.004 -16.191 1.00 87.94 181 GLY A C 1
ATOM 1326 O O . GLY A 1 181 ? -0.616 -0.019 -15.668 1.00 87.94 181 GLY A O 1
ATOM 1327 N N . THR A 1 182 ? 0.090 -1.087 -17.510 1.00 85.00 182 THR A N 1
ATOM 1328 C CA . THR A 1 182 ? -0.178 0.015 -18.456 1.00 85.00 182 THR A CA 1
ATOM 1329 C C . THR A 1 182 ? -1.618 0.519 -18.409 1.00 85.00 182 THR A C 1
ATOM 1331 O O . THR A 1 182 ? -1.831 1.719 -18.467 1.00 85.00 182 THR A O 1
ATOM 1334 N N . ALA A 1 183 ? -2.608 -0.353 -18.198 1.00 85.19 183 ALA A N 1
ATOM 1335 C CA . ALA A 1 183 ? -4.009 0.054 -18.046 1.00 85.19 183 ALA A CA 1
ATOM 1336 C C . ALA A 1 183 ? -4.268 0.957 -16.819 1.00 85.19 183 ALA A C 1
ATOM 1338 O O . ALA A 1 183 ? -5.267 1.671 -16.781 1.00 85.19 183 ALA A O 1
ATOM 1339 N N . LYS A 1 184 ? -3.384 0.927 -15.809 1.00 85.94 184 LYS A N 1
ATOM 1340 C CA . LYS A 1 184 ? -3.446 1.802 -14.624 1.00 85.94 184 LYS A CA 1
ATOM 1341 C C . LYS A 1 184 ? -2.736 3.142 -14.845 1.00 85.94 184 LYS A C 1
ATOM 1343 O O . LYS A 1 184 ? -2.850 4.036 -14.010 1.00 85.94 184 LYS A O 1
ATOM 1348 N N . ILE A 1 185 ? -2.010 3.289 -15.951 1.00 88.12 185 ILE A N 1
ATOM 1349 C CA . ILE A 1 185 ? -1.313 4.509 -16.340 1.00 88.12 185 ILE A CA 1
ATOM 1350 C C . ILE A 1 185 ? -2.126 5.173 -17.450 1.00 88.12 185 ILE A C 1
ATOM 1352 O O . ILE A 1 185 ? -2.359 4.590 -18.503 1.00 88.12 185 ILE A O 1
ATOM 1356 N N . GLN A 1 186 ? -2.583 6.400 -17.211 1.00 87.06 186 GLN A N 1
ATOM 1357 C CA . GLN A 1 186 ? -3.276 7.169 -18.246 1.00 87.06 186 GLN A CA 1
ATOM 1358 C C . GLN A 1 186 ? -2.376 7.394 -19.460 1.00 87.06 186 GLN A C 1
ATOM 1360 O O . GLN A 1 186 ? -1.161 7.558 -19.324 1.00 87.06 186 GLN A O 1
ATOM 1365 N N . ASP A 1 187 ? -2.991 7.467 -20.637 1.00 84.38 187 ASP A N 1
ATOM 1366 C CA . ASP A 1 187 ? -2.269 7.835 -21.847 1.00 84.38 187 ASP A CA 1
ATOM 1367 C C . ASP A 1 187 ? -1.595 9.210 -21.685 1.00 84.38 187 ASP A C 1
ATOM 1369 O O . ASP A 1 187 ? -2.145 10.128 -21.069 1.00 84.38 187 ASP A O 1
ATOM 1373 N N . GLY A 1 188 ? -0.352 9.316 -22.154 1.00 82.62 188 GLY A N 1
ATOM 1374 C CA . GLY A 1 188 ? 0.490 10.502 -21.974 1.00 82.62 188 GLY 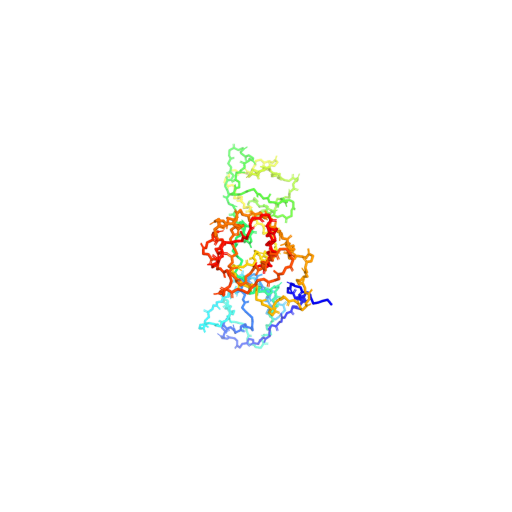A CA 1
ATOM 1375 C C . GLY A 1 188 ? 0.891 10.826 -20.524 1.00 82.62 188 GLY A C 1
ATOM 1376 O O . GLY A 1 188 ? 1.524 11.856 -20.284 1.00 82.62 188 GLY A O 1
ATOM 1377 N N . ALA A 1 189 ? 0.564 9.984 -19.533 1.00 86.25 189 ALA A N 1
ATOM 1378 C CA . ALA A 1 189 ? 0.903 10.264 -18.135 1.00 86.25 189 ALA A CA 1
ATOM 1379 C C . ALA A 1 189 ? 2.412 10.205 -17.866 1.00 86.25 189 ALA A C 1
ATOM 1381 O O . ALA A 1 189 ? 2.894 10.941 -16.999 1.00 86.25 189 ALA A O 1
ATOM 1382 N N . VAL A 1 190 ? 3.147 9.375 -18.608 1.00 86.56 190 VAL A N 1
ATOM 1383 C CA . VAL A 1 190 ? 4.613 9.326 -18.607 1.00 86.56 190 VAL A CA 1
ATOM 1384 C C . VAL A 1 190 ? 5.110 10.145 -19.795 1.00 86.56 190 VAL A C 1
ATOM 1386 O O . VAL A 1 190 ? 4.945 9.754 -20.944 1.00 86.56 190 VAL A O 1
ATOM 1389 N N . THR A 1 191 ? 5.698 11.305 -19.513 1.00 85.62 191 THR A N 1
ATOM 1390 C CA . THR A 1 191 ? 6.281 12.199 -20.525 1.00 85.62 191 THR A CA 1
ATOM 1391 C C . THR A 1 191 ? 7.805 12.145 -20.461 1.00 85.62 191 THR A C 1
ATOM 1393 O O . THR A 1 191 ? 8.367 11.734 -19.445 1.00 85.62 191 THR A O 1
ATOM 1396 N N . ASN A 1 192 ? 8.504 12.635 -21.491 1.00 77.62 192 ASN A N 1
ATOM 1397 C CA . ASN A 1 192 ? 9.972 12.726 -21.483 1.00 77.62 192 ASN A CA 1
ATOM 1398 C C . ASN A 1 192 ? 10.517 13.502 -20.270 1.00 77.62 192 ASN A C 1
ATOM 1400 O O . ASN A 1 192 ? 11.566 13.146 -19.744 1.00 77.62 192 ASN A O 1
ATOM 1404 N N . ALA A 1 193 ? 9.785 14.516 -19.793 1.00 79.69 193 ALA A N 1
ATOM 1405 C CA . ALA A 1 193 ? 10.148 15.277 -18.596 1.00 79.69 193 ALA A CA 1
ATOM 1406 C C . ALA A 1 193 ? 10.039 14.452 -17.301 1.00 79.69 193 ALA A C 1
ATOM 1408 O O . ALA A 1 193 ? 10.751 14.728 -16.344 1.00 79.69 193 ALA A O 1
ATOM 1409 N N . LYS A 1 194 ? 9.154 13.447 -17.266 1.00 82.88 194 LYS A N 1
ATOM 1410 C CA . LYS A 1 194 ? 8.969 12.550 -16.115 1.00 82.88 194 LYS A CA 1
ATOM 1411 C C . LYS A 1 194 ? 9.882 11.325 -16.162 1.00 82.88 194 LYS A C 1
ATOM 1413 O O . LYS A 1 194 ? 10.215 10.789 -15.115 1.00 82.88 194 LYS A O 1
ATOM 1418 N N . ALA A 1 195 ? 10.257 10.882 -17.361 1.00 80.06 195 ALA A N 1
ATOM 1419 C CA . ALA A 1 195 ? 11.131 9.730 -17.569 1.00 80.06 195 ALA A CA 1
ATOM 1420 C C . ALA A 1 195 ? 12.632 10.083 -17.555 1.00 80.06 195 ALA A C 1
ATOM 1422 O O . ALA A 1 195 ? 13.463 9.182 -17.552 1.00 80.06 195 ALA A O 1
ATOM 1423 N N . THR A 1 196 ? 12.986 11.376 -17.550 1.00 77.00 196 THR A N 1
ATOM 1424 C CA . THR A 1 196 ? 14.373 11.885 -17.473 1.00 77.00 196 THR A CA 1
ATOM 1425 C C . THR A 1 196 ? 15.323 11.193 -18.457 1.00 77.00 196 THR A C 1
ATOM 1427 O O . THR A 1 196 ? 16.464 10.852 -18.141 1.00 77.00 196 THR A O 1
ATOM 1430 N N . PHE A 1 197 ? 14.850 10.962 -19.681 1.00 78.19 197 PHE A N 1
ATOM 1431 C CA . PHE A 1 197 ? 15.666 10.346 -20.717 1.00 78.19 197 PHE A CA 1
ATOM 1432 C C . PHE A 1 197 ? 16.862 11.242 -21.048 1.00 78.19 197 PHE A C 1
ATOM 1434 O O . PHE A 1 197 ? 16.700 12.359 -21.544 1.00 78.19 197 PHE A O 1
ATOM 1441 N N . THR A 1 198 ? 18.066 10.752 -20.758 1.00 73.88 198 THR A N 1
ATOM 1442 C CA . THR A 1 198 ? 19.311 11.482 -21.000 1.00 73.88 198 THR A CA 1
ATOM 1443 C C . THR A 1 198 ? 19.946 10.980 -22.288 1.00 73.88 198 THR A C 1
ATOM 1445 O O . THR A 1 198 ? 20.135 9.781 -22.465 1.00 73.88 198 THR A O 1
ATOM 1448 N N . TYR A 1 199 ? 20.299 11.903 -23.181 1.00 80.75 199 TYR A N 1
ATOM 1449 C CA . TYR A 1 199 ? 21.113 11.603 -24.354 1.00 80.75 199 TYR A CA 1
ATOM 1450 C C . TYR A 1 199 ? 22.555 11.990 -24.051 1.00 80.75 199 TYR A C 1
ATOM 1452 O O . TYR A 1 199 ? 22.821 13.128 -23.664 1.00 80.75 199 TYR A O 1
ATOM 1460 N N . SER A 1 200 ? 23.485 11.069 -24.258 1.00 89.06 200 SER A N 1
ATOM 1461 C CA . SER A 1 200 ? 24.918 11.316 -24.114 1.00 89.06 200 SER A CA 1
ATOM 1462 C C . SER A 1 200 ? 25.643 11.030 -25.428 1.00 89.06 200 SER A C 1
ATOM 1464 O O . SER A 1 200 ? 25.067 10.537 -26.408 1.00 89.06 200 SER A O 1
ATOM 1466 N N . SER A 1 201 ? 26.922 11.391 -25.499 1.00 94.50 201 SER A N 1
ATOM 1467 C CA . SER A 1 201 ? 27.773 11.075 -26.646 1.00 94.50 201 SER A CA 1
ATOM 1468 C C . SER A 1 201 ? 29.211 10.848 -26.206 1.00 94.50 201 SER A C 1
ATOM 1470 O O . SER A 1 201 ? 29.648 11.395 -25.193 1.00 94.50 201 SER A O 1
ATOM 1472 N N . SER A 1 202 ? 29.943 10.063 -26.987 1.00 96.56 202 SER A N 1
ATOM 1473 C CA . SER A 1 202 ? 31.394 9.918 -26.876 1.00 96.56 202 SER A CA 1
ATOM 1474 C C . SER A 1 202 ? 32.046 10.315 -28.190 1.00 96.56 202 SER A C 1
ATOM 1476 O O . SER A 1 202 ? 31.458 10.134 -29.257 1.00 96.56 202 SER A O 1
ATOM 1478 N N . TYR A 1 203 ? 33.260 10.850 -28.102 1.00 97.50 203 TYR A N 1
ATOM 1479 C CA . TYR A 1 203 ? 34.047 11.251 -29.259 1.00 97.50 203 TYR A CA 1
ATOM 1480 C C . TYR A 1 203 ? 35.436 10.633 -29.178 1.00 97.50 203 TYR A C 1
ATOM 1482 O O . TYR A 1 203 ? 36.040 10.607 -28.105 1.00 97.50 203 TYR A O 1
ATOM 1490 N N . PHE A 1 204 ? 35.932 10.160 -30.315 1.00 98.06 204 PHE A N 1
ATOM 1491 C CA . PHE A 1 204 ? 37.267 9.589 -30.460 1.00 98.06 204 PHE A CA 1
ATOM 1492 C C . PHE A 1 204 ? 37.924 10.117 -31.738 1.00 98.06 204 PHE A C 1
ATOM 1494 O O . PHE A 1 204 ? 37.261 10.717 -32.587 1.00 98.06 204 PHE A O 1
ATOM 1501 N N . THR A 1 205 ? 39.220 9.858 -31.884 1.00 98.00 205 THR A N 1
ATOM 1502 C CA . THR A 1 205 ? 39.980 10.180 -33.094 1.00 98.00 205 THR A CA 1
ATOM 1503 C C . THR A 1 205 ? 40.644 8.909 -33.601 1.00 98.00 205 THR A C 1
ATOM 1505 O O . THR A 1 205 ? 41.332 8.234 -32.836 1.00 98.00 205 THR A O 1
ATOM 1508 N N . GLY A 1 206 ? 40.431 8.582 -34.873 1.00 97.56 206 GLY A N 1
ATOM 1509 C CA . GLY A 1 206 ? 41.116 7.489 -35.549 1.00 97.56 206 GLY A CA 1
ATOM 1510 C C . GLY A 1 206 ? 42.616 7.753 -35.659 1.00 97.56 206 GLY A C 1
ATOM 1511 O O . GLY A 1 206 ? 43.044 8.885 -35.885 1.00 97.56 206 GLY A O 1
ATOM 1512 N N . ASP A 1 207 ? 43.416 6.701 -35.518 1.00 97.00 207 ASP A N 1
ATOM 1513 C CA . ASP A 1 207 ? 44.876 6.729 -35.681 1.00 97.00 207 ASP A CA 1
ATOM 1514 C C . ASP A 1 207 ? 45.343 5.916 -36.907 1.00 97.00 207 ASP A C 1
ATOM 1516 O O . ASP A 1 207 ? 46.537 5.837 -37.190 1.00 97.00 207 ASP A O 1
ATOM 1520 N N . GLY A 1 208 ? 44.404 5.331 -37.662 1.00 96.25 208 GLY A N 1
ATOM 1521 C CA . GLY A 1 208 ? 44.678 4.466 -38.809 1.00 96.25 208 GLY A CA 1
ATOM 1522 C C . GLY A 1 208 ? 45.011 3.011 -38.466 1.00 96.25 208 GLY A C 1
ATOM 1523 O O . GLY A 1 208 ? 45.314 2.246 -39.379 1.00 96.25 208 GLY A O 1
ATOM 1524 N N . SER A 1 209 ? 44.967 2.610 -37.192 1.00 96.94 209 SER A N 1
ATOM 1525 C CA . SER A 1 209 ? 45.346 1.260 -36.744 1.00 96.94 209 SER A CA 1
ATOM 1526 C C . SER A 1 209 ? 44.433 0.658 -35.667 1.00 96.94 209 SER A C 1
ATOM 1528 O O . SER A 1 209 ? 44.179 -0.546 -35.682 1.00 96.94 209 SER A O 1
ATOM 1530 N N . THR A 1 210 ? 43.894 1.473 -34.762 1.00 98.00 210 THR A N 1
ATOM 1531 C CA . THR A 1 210 ? 43.004 1.053 -33.681 1.00 98.00 210 THR A CA 1
ATOM 1532 C C . THR A 1 210 ? 41.605 0.787 -34.228 1.00 98.00 210 THR A C 1
ATOM 1534 O O . THR A 1 210 ? 40.962 1.674 -34.781 1.00 98.00 210 THR A O 1
ATOM 1537 N N . THR A 1 211 ? 41.100 -0.433 -34.044 1.00 97.88 211 THR A N 1
ATOM 1538 C CA . THR A 1 211 ? 39.739 -0.819 -34.455 1.00 97.88 211 THR A CA 1
ATOM 1539 C C . THR A 1 211 ? 38.734 -0.808 -33.308 1.00 97.88 211 THR A C 1
ATOM 1541 O O . THR A 1 211 ? 37.535 -0.767 -33.568 1.00 97.88 211 THR A O 1
ATOM 1544 N N . ALA A 1 212 ? 39.181 -0.844 -32.049 1.00 97.94 212 ALA A N 1
ATOM 1545 C CA . ALA A 1 212 ? 38.311 -0.954 -30.881 1.00 97.94 212 ALA A CA 1
ATOM 1546 C C . ALA A 1 212 ? 38.386 0.289 -29.983 1.00 97.94 212 ALA A C 1
ATOM 1548 O O . ALA A 1 212 ? 39.461 0.668 -29.523 1.00 97.94 212 ALA A O 1
ATOM 1549 N N . PHE A 1 213 ? 37.227 0.873 -29.683 1.00 98.06 213 PHE A N 1
ATOM 1550 C CA . PHE A 1 213 ? 37.065 2.031 -28.807 1.00 98.06 213 PHE A CA 1
ATOM 1551 C C . PHE A 1 213 ? 36.119 1.684 -27.656 1.00 98.06 213 PHE A C 1
ATOM 1553 O O . PHE A 1 213 ? 35.074 1.069 -27.861 1.00 98.06 213 PHE A O 1
ATOM 1560 N N . THR A 1 214 ? 36.467 2.082 -26.434 1.00 97.94 214 THR A N 1
ATOM 1561 C CA . THR A 1 214 ? 35.623 1.834 -25.258 1.00 97.94 214 THR A CA 1
ATOM 1562 C C . THR A 1 214 ? 34.504 2.868 -25.182 1.00 97.94 214 THR A C 1
ATOM 1564 O O . THR A 1 214 ? 34.770 4.053 -24.993 1.00 97.94 214 THR A O 1
ATOM 1567 N N . ILE A 1 215 ? 33.256 2.416 -25.284 1.00 96.12 215 ILE A N 1
ATOM 1568 C CA . ILE A 1 215 ? 32.045 3.234 -25.154 1.00 96.12 215 ILE A CA 1
ATOM 1569 C C . ILE A 1 215 ? 31.390 3.072 -23.774 1.00 96.12 215 ILE A C 1
ATOM 1571 O O . ILE A 1 215 ? 31.768 2.213 -22.973 1.00 96.12 215 ILE A O 1
ATOM 1575 N N . THR A 1 216 ? 30.398 3.915 -23.482 1.00 93.50 216 THR A N 1
ATOM 1576 C CA . THR A 1 216 ? 29.610 3.847 -22.244 1.00 93.50 216 THR A CA 1
ATOM 1577 C C . THR A 1 216 ? 28.902 2.492 -22.110 1.00 93.50 216 THR A C 1
ATOM 1579 O O . THR A 1 216 ? 28.353 1.964 -23.077 1.00 93.50 216 THR A O 1
ATOM 1582 N N . THR A 1 217 ? 28.904 1.923 -20.900 1.00 92.06 217 THR A N 1
ATOM 1583 C CA . THR A 1 217 ? 28.237 0.646 -20.590 1.00 92.06 217 THR A CA 1
ATOM 1584 C C . THR A 1 217 ? 26.725 0.720 -20.788 1.00 92.06 217 THR A C 1
ATOM 1586 O O . THR A 1 217 ? 26.130 1.776 -20.599 1.00 92.06 217 THR A O 1
ATOM 1589 N N . GLY A 1 218 ? 26.090 -0.424 -21.059 1.00 90.44 218 GLY A N 1
ATOM 1590 C CA . GLY A 1 218 ? 24.628 -0.534 -21.162 1.00 90.44 218 GLY A CA 1
ATOM 1591 C C . GLY A 1 218 ? 24.074 -0.325 -22.572 1.00 90.44 218 GLY A C 1
ATOM 1592 O O . GLY A 1 218 ? 22.866 -0.410 -22.765 1.00 90.44 218 GLY A O 1
ATOM 1593 N N . HIS A 1 219 ? 24.942 -0.112 -23.561 1.00 93.38 219 HIS A N 1
ATOM 1594 C CA . HIS A 1 219 ? 24.546 0.046 -24.953 1.00 93.38 219 HIS A CA 1
ATOM 1595 C C . HIS A 1 219 ? 24.928 -1.164 -25.809 1.00 93.38 219 HIS A C 1
ATOM 1597 O O . HIS A 1 219 ? 25.954 -1.808 -25.608 1.00 93.38 219 HIS A O 1
ATOM 1603 N N . THR A 1 220 ? 24.085 -1.454 -26.793 1.00 95.25 220 THR A N 1
ATOM 1604 C CA . THR A 1 220 ? 24.313 -2.459 -27.834 1.00 95.25 220 THR A CA 1
ATOM 1605 C C . THR A 1 220 ? 24.495 -1.775 -29.185 1.00 95.25 220 THR A C 1
ATOM 1607 O O . THR A 1 220 ? 24.255 -0.574 -29.326 1.00 95.25 220 THR A O 1
ATOM 1610 N N . VAL A 1 221 ? 24.841 -2.551 -30.214 1.00 96.12 221 VAL A N 1
ATOM 1611 C CA . VAL A 1 221 ? 24.937 -2.051 -31.595 1.00 96.12 221 VAL A CA 1
ATOM 1612 C C . VAL A 1 221 ? 23.618 -1.427 -32.093 1.00 96.12 221 VAL A C 1
ATOM 1614 O O . VAL A 1 221 ? 23.640 -0.578 -32.974 1.00 96.12 221 VAL A O 1
ATOM 1617 N N . ASN A 1 222 ? 22.475 -1.799 -31.497 1.00 94.50 222 ASN A N 1
ATOM 1618 C CA . ASN A 1 222 ? 21.150 -1.282 -31.856 1.00 94.50 222 ASN A CA 1
ATOM 1619 C C . ASN A 1 222 ? 20.746 -0.021 -31.077 1.00 94.50 222 ASN A C 1
ATOM 1621 O O . ASN A 1 222 ? 19.734 0.594 -31.401 1.00 94.50 222 ASN A O 1
ATOM 1625 N N . SER A 1 223 ? 21.500 0.361 -30.044 1.00 94.12 223 SER A N 1
ATOM 1626 C CA . SER A 1 223 ? 21.206 1.534 -29.214 1.00 94.12 223 SER A CA 1
ATOM 1627 C C . SER A 1 223 ? 22.234 2.651 -29.372 1.00 94.12 223 SER A C 1
ATOM 1629 O O . SER A 1 223 ? 22.315 3.532 -28.515 1.00 94.12 223 SER A O 1
ATOM 1631 N N . ILE A 1 224 ? 23.054 2.602 -30.424 1.00 96.00 224 ILE A N 1
ATOM 1632 C CA . ILE A 1 224 ? 24.014 3.654 -30.752 1.00 96.00 224 ILE A CA 1
ATOM 1633 C C . ILE A 1 224 ? 23.943 4.013 -32.231 1.00 96.00 224 ILE A C 1
ATOM 1635 O O . ILE A 1 224 ? 23.583 3.192 -33.069 1.00 96.00 224 ILE A O 1
ATOM 1639 N N . LEU A 1 225 ? 24.334 5.244 -32.541 1.00 96.94 225 LEU A N 1
ATOM 1640 C CA . LEU A 1 225 ? 24.659 5.681 -33.893 1.00 96.94 225 LEU A CA 1
ATOM 1641 C C . LEU A 1 225 ? 26.126 6.102 -33.908 1.00 96.94 225 LEU A C 1
ATOM 1643 O O . LEU A 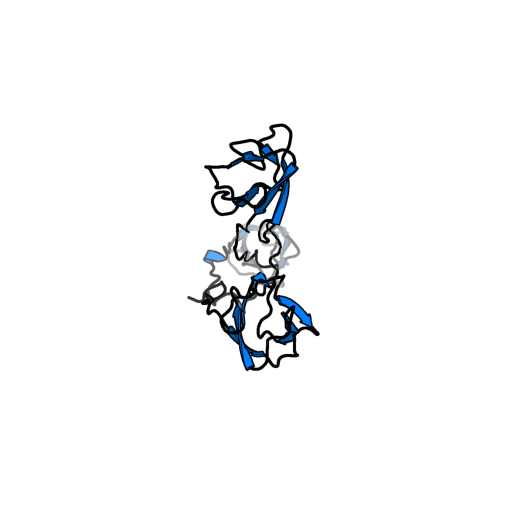1 225 ? 26.552 6.860 -33.035 1.00 96.94 225 LEU A O 1
ATOM 1647 N N . VAL A 1 226 ? 26.886 5.622 -34.889 1.00 98.06 226 VAL A N 1
ATOM 1648 C CA . VAL A 1 226 ? 28.318 5.915 -35.026 1.00 98.06 226 VAL A CA 1
ATOM 1649 C C . VAL A 1 226 ? 28.552 6.683 -36.316 1.00 98.06 226 VAL A C 1
ATOM 1651 O O . VAL A 1 226 ? 28.039 6.302 -37.366 1.00 98.06 226 VAL A O 1
ATOM 1654 N N . THR A 1 227 ? 29.324 7.760 -36.243 1.00 98.31 227 THR A N 1
ATOM 1655 C CA . THR A 1 227 ? 29.715 8.567 -37.400 1.00 98.31 227 THR A CA 1
ATOM 1656 C C . THR A 1 227 ? 31.227 8.674 -37.506 1.00 98.31 227 THR A C 1
ATOM 1658 O O . THR A 1 227 ? 31.876 8.903 -36.490 1.00 98.31 227 THR A O 1
ATOM 1661 N N . GLU A 1 228 ? 31.761 8.636 -38.721 1.00 98.06 228 GLU A N 1
ATOM 1662 C CA . GLU A 1 228 ? 33.145 8.998 -39.043 1.00 98.06 228 GLU A CA 1
ATOM 1663 C C . GLU A 1 228 ? 33.148 10.284 -39.870 1.00 98.06 228 GLU A C 1
ATOM 1665 O O . GLU A 1 228 ? 32.562 10.324 -40.950 1.00 98.06 228 GLU A O 1
ATOM 1670 N N . ASN A 1 229 ? 33.743 11.365 -39.359 1.00 96.94 229 ASN A N 1
ATOM 1671 C CA . ASN A 1 229 ? 33.682 12.706 -39.959 1.00 96.94 229 ASN A CA 1
ATOM 1672 C C . ASN A 1 229 ? 32.246 13.132 -40.340 1.00 96.94 229 ASN A C 1
ATOM 1674 O O . ASN A 1 229 ? 32.015 13.773 -41.363 1.00 96.94 229 ASN A O 1
ATOM 1678 N N . GLY A 1 230 ? 31.262 12.737 -39.526 1.00 93.75 230 GLY A N 1
ATOM 1679 C CA . GLY A 1 230 ? 29.839 12.997 -39.767 1.00 93.75 230 GLY A CA 1
ATOM 1680 C C . GLY A 1 230 ? 29.139 12.013 -40.715 1.00 93.75 230 GLY A C 1
ATOM 1681 O O . GLY A 1 230 ? 27.918 12.074 -40.835 1.00 93.75 230 GLY A O 1
ATOM 1682 N N . VAL A 1 231 ? 29.856 11.075 -41.342 1.00 97.19 231 VAL A N 1
ATOM 1683 C CA . VAL A 1 231 ? 29.265 10.015 -42.173 1.00 97.19 231 VAL A CA 1
ATOM 1684 C C . VAL A 1 231 ? 28.764 8.886 -41.282 1.00 97.19 231 VAL A C 1
ATOM 1686 O O . VAL A 1 231 ? 29.554 8.260 -40.573 1.00 97.19 231 VAL A O 1
ATOM 1689 N N . LEU A 1 232 ? 27.455 8.625 -41.321 1.00 98.00 232 LEU A N 1
ATOM 1690 C CA . LEU A 1 232 ? 26.824 7.546 -40.562 1.00 98.00 232 LEU A CA 1
ATOM 1691 C C . LEU A 1 232 ? 27.344 6.183 -41.026 1.00 98.00 232 LEU A C 1
ATOM 1693 O O . LEU A 1 232 ? 27.269 5.851 -42.206 1.00 98.00 232 LEU A O 1
ATOM 1697 N N . GLN A 1 233 ? 27.809 5.398 -40.064 1.00 98.19 233 GLN A N 1
ATOM 1698 C CA . GLN A 1 233 ? 28.285 4.038 -40.264 1.00 98.19 233 GLN A CA 1
ATOM 1699 C C . GLN A 1 233 ? 27.141 3.045 -40.057 1.00 98.19 233 GLN A C 1
ATOM 1701 O O . GLN A 1 233 ? 26.235 3.270 -39.245 1.00 98.19 233 GLN A O 1
ATOM 1706 N N . LYS A 1 234 ? 27.176 1.928 -40.776 1.00 97.50 234 LYS A N 1
ATOM 1707 C CA . LYS A 1 234 ? 26.150 0.892 -40.731 1.00 97.50 234 LYS A CA 1
ATOM 1708 C C . LYS A 1 234 ? 26.427 -0.104 -39.593 1.00 97.50 234 LYS A C 1
ATOM 1710 O O . LYS A 1 234 ? 27.446 -0.802 -39.631 1.00 97.50 234 LYS A O 1
ATOM 1715 N N . PRO A 1 235 ? 25.505 -0.246 -38.618 1.00 97.38 235 PRO A N 1
ATOM 1716 C CA . PRO A 1 235 ? 25.555 -1.310 -37.615 1.00 97.38 235 PRO A CA 1
ATOM 1717 C C . PRO A 1 235 ? 25.804 -2.683 -38.249 1.00 97.38 235 PRO A C 1
ATOM 1719 O O . PRO A 1 235 ? 25.279 -2.961 -39.327 1.00 97.38 235 PRO A O 1
ATOM 1722 N N . THR A 1 236 ? 26.591 -3.525 -37.579 1.00 96.12 236 THR A N 1
ATOM 1723 C CA . THR A 1 236 ? 26.969 -4.911 -37.939 1.00 96.12 236 THR A CA 1
ATOM 1724 C C . THR A 1 236 ? 27.722 -5.107 -39.256 1.00 96.12 236 THR A C 1
ATOM 1726 O O . THR A 1 236 ? 28.251 -6.192 -39.486 1.00 96.12 236 THR A O 1
ATOM 1729 N N . THR A 1 237 ? 27.808 -4.081 -40.106 1.00 97.31 237 THR A N 1
ATOM 1730 C CA . THR A 1 237 ? 28.608 -4.090 -41.340 1.00 97.31 237 THR A CA 1
ATOM 1731 C C . THR A 1 237 ? 29.910 -3.316 -41.142 1.00 97.31 237 THR A C 1
ATOM 1733 O O . THR A 1 237 ? 30.988 -3.855 -41.379 1.00 97.31 237 THR A O 1
ATOM 1736 N N . ASP A 1 238 ? 29.813 -2.085 -40.639 1.00 97.69 238 ASP A N 1
ATOM 1737 C CA . ASP A 1 238 ? 30.961 -1.189 -40.473 1.00 97.69 238 ASP A CA 1
ATOM 1738 C C . ASP A 1 238 ? 31.493 -1.232 -39.033 1.00 97.69 238 ASP A C 1
ATOM 1740 O O . ASP A 1 238 ? 32.690 -1.073 -38.798 1.00 97.69 238 ASP A O 1
ATOM 1744 N N . TYR A 1 239 ? 30.620 -1.520 -38.059 1.00 98.19 239 TYR A N 1
ATOM 1745 C CA . TYR A 1 239 ? 30.992 -1.685 -36.654 1.00 98.19 239 TYR A CA 1
ATOM 1746 C C . TYR A 1 239 ? 30.093 -2.669 -35.888 1.00 98.19 239 TYR A C 1
ATOM 1748 O O . TYR A 1 239 ? 28.939 -2.904 -36.247 1.00 98.19 239 TYR A O 1
ATOM 1756 N N . GLY A 1 240 ? 30.602 -3.205 -34.778 1.00 98.00 240 GLY A N 1
ATOM 1757 C CA . GLY A 1 240 ? 29.869 -4.017 -33.803 1.00 98.00 240 GLY A CA 1
ATOM 1758 C C . GLY A 1 240 ? 30.102 -3.546 -32.366 1.00 98.00 240 GLY A C 1
ATOM 1759 O O . GLY A 1 240 ? 31.030 -2.789 -32.100 1.00 98.00 240 GLY A O 1
ATOM 1760 N N . VAL A 1 241 ? 29.259 -3.992 -31.430 1.00 97.81 241 VAL A N 1
ATOM 1761 C CA . VAL A 1 241 ? 29.409 -3.709 -29.991 1.00 97.81 241 VAL A CA 1
ATOM 1762 C C . VAL A 1 241 ? 29.249 -5.001 -29.200 1.00 97.81 241 VAL A C 1
ATOM 1764 O O . VAL A 1 241 ? 28.260 -5.709 -29.390 1.00 97.81 241 VAL A O 1
ATOM 1767 N N . SER A 1 242 ? 30.185 -5.289 -28.293 1.00 95.75 242 SER A N 1
A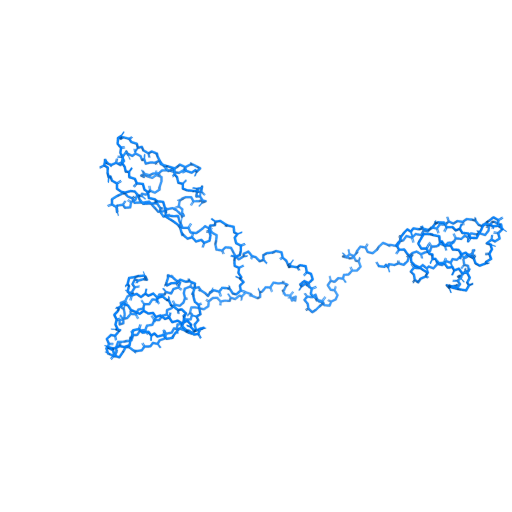TOM 1768 C CA . SER A 1 242 ? 30.123 -6.455 -27.399 1.00 95.75 242 SER A CA 1
ATOM 1769 C C . SER A 1 242 ? 30.532 -6.082 -25.976 1.00 95.75 242 SER A C 1
ATOM 1771 O O . SER A 1 242 ? 31.703 -6.171 -25.624 1.00 95.75 242 SER A O 1
ATOM 1773 N N . GLY A 1 243 ? 29.573 -5.688 -25.137 1.00 92.62 243 GLY A N 1
ATOM 1774 C CA . GLY A 1 243 ? 29.859 -5.107 -23.823 1.00 92.62 243 GLY A CA 1
ATOM 1775 C C . GLY A 1 243 ? 30.143 -3.613 -23.960 1.00 92.62 243 GLY A C 1
ATOM 1776 O O . GLY A 1 243 ? 29.238 -2.857 -24.292 1.00 92.62 243 GLY A O 1
ATOM 1777 N N . THR A 1 244 ? 31.381 -3.185 -23.711 1.00 95.56 244 THR A N 1
ATOM 1778 C CA . THR A 1 244 ? 31.830 -1.788 -23.887 1.00 95.56 244 THR A CA 1
ATOM 1779 C C . THR A 1 244 ? 32.730 -1.531 -25.096 1.00 95.56 244 THR A C 1
ATOM 1781 O O . THR A 1 244 ? 32.814 -0.376 -25.502 1.00 95.56 244 THR A O 1
ATOM 1784 N N . PRO A 1 245 ? 33.412 -2.515 -25.709 1.00 97.69 245 PRO A N 1
ATOM 1785 C CA . PRO A 1 245 ? 34.081 -2.285 -26.982 1.00 97.69 245 PRO A CA 1
ATOM 1786 C C . PRO A 1 245 ? 33.083 -2.042 -28.121 1.00 97.69 245 PRO A C 1
ATOM 1788 O O . PRO A 1 245 ? 32.275 -2.915 -28.445 1.00 97.69 245 PRO A O 1
ATOM 1791 N N . LEU A 1 246 ? 33.189 -0.868 -28.742 1.00 98.25 246 LEU A N 1
ATOM 1792 C CA . LEU A 1 246 ? 32.776 -0.588 -30.114 1.00 98.25 246 LEU A CA 1
ATOM 1793 C C . LEU A 1 246 ? 33.932 -0.989 -31.036 1.00 98.25 246 LEU A C 1
ATOM 1795 O O . LEU A 1 246 ? 35.031 -0.462 -30.890 1.00 98.25 246 LEU A O 1
ATOM 1799 N N . THR A 1 247 ? 33.705 -1.898 -31.979 1.00 98.38 247 THR A N 1
ATOM 1800 C CA . THR A 1 247 ? 34.747 -2.409 -32.880 1.00 98.38 247 THR A CA 1
ATOM 1801 C C . THR A 1 247 ? 34.383 -2.150 -34.332 1.00 98.38 247 THR A C 1
ATOM 1803 O O . THR A 1 247 ? 33.375 -2.667 -34.807 1.00 98.38 247 THR A O 1
ATOM 1806 N N . PHE A 1 248 ? 35.210 -1.385 -35.036 1.00 98.44 248 PHE A N 1
ATOM 1807 C CA . PHE A 1 248 ? 35.112 -1.178 -36.477 1.00 98.44 248 PHE A CA 1
ATOM 1808 C C . PHE A 1 248 ? 35.693 -2.368 -37.245 1.00 98.44 248 PHE A C 1
ATOM 1810 O O . PHE A 1 248 ? 36.674 -2.977 -36.814 1.00 98.44 248 PHE A O 1
ATOM 1817 N N . THR A 1 249 ? 35.114 -2.690 -38.403 1.00 97.50 249 THR A N 1
ATOM 1818 C CA . THR A 1 249 ? 35.634 -3.751 -39.284 1.00 97.50 249 THR A CA 1
ATOM 1819 C C . THR A 1 249 ? 36.895 -3.319 -40.035 1.00 97.50 249 THR A C 1
ATOM 1821 O O . THR A 1 249 ? 37.729 -4.161 -40.363 1.00 97.50 249 THR A O 1
ATOM 1824 N N . THR A 1 250 ? 37.068 -2.011 -40.249 1.00 96.44 250 THR A N 1
ATOM 1825 C CA . THR A 1 250 ? 38.294 -1.376 -40.757 1.00 96.44 250 THR A CA 1
ATOM 1826 C C . THR A 1 250 ? 38.696 -0.245 -39.815 1.00 96.44 250 THR A C 1
ATOM 1828 O O . THR A 1 250 ? 37.832 0.502 -39.370 1.00 96.44 250 THR A O 1
ATOM 1831 N N . ALA A 1 251 ? 39.987 -0.115 -39.488 1.00 97.69 251 ALA A N 1
ATOM 1832 C CA . ALA A 1 251 ? 40.447 0.933 -38.578 1.00 97.69 251 ALA A CA 1
ATOM 1833 C C . ALA A 1 251 ? 40.120 2.329 -39.146 1.00 97.69 251 ALA A C 1
ATOM 1835 O O . ALA A 1 251 ? 40.511 2.610 -40.286 1.00 97.69 251 ALA A O 1
ATOM 1836 N N . PRO A 1 252 ? 39.457 3.209 -38.371 1.00 97.69 252 PRO A N 1
ATOM 1837 C CA . PRO A 1 252 ? 39.228 4.591 -38.769 1.00 97.69 252 PRO A CA 1
ATOM 1838 C C . PRO A 1 252 ? 40.559 5.265 -39.113 1.00 97.69 252 PRO A C 1
ATOM 1840 O O . PRO A 1 252 ? 41.528 5.171 -38.351 1.00 97.69 252 PRO A O 1
ATOM 1843 N N . ALA A 1 253 ? 40.624 5.933 -40.268 1.00 97.75 253 ALA A N 1
ATOM 1844 C CA . ALA A 1 253 ? 41.865 6.532 -40.754 1.00 97.75 253 ALA A CA 1
ATOM 1845 C C . ALA A 1 253 ? 42.414 7.591 -39.780 1.00 97.75 253 ALA A C 1
ATOM 1847 O O . ALA A 1 253 ? 41.679 8.174 -38.979 1.00 97.75 253 ALA A O 1
ATOM 1848 N N . ASN A 1 254 ? 43.721 7.859 -39.862 1.00 97.38 254 ASN A N 1
ATOM 1849 C CA . ASN A 1 254 ? 44.365 8.842 -38.995 1.00 97.38 254 ASN A CA 1
ATOM 1850 C C . ASN A 1 254 ? 43.641 10.195 -39.087 1.00 97.38 254 ASN A C 1
ATOM 1852 O O . ASN A 1 254 ? 43.374 10.677 -40.188 1.00 97.38 254 ASN A O 1
ATOM 1856 N N . THR A 1 255 ? 43.352 10.803 -37.937 1.00 96.75 255 THR A N 1
ATOM 1857 C CA . THR A 1 255 ? 42.619 12.070 -37.752 1.00 96.75 255 THR A CA 1
ATOM 1858 C C . THR A 1 255 ? 41.108 12.040 -38.016 1.00 96.75 255 THR A C 1
ATOM 1860 O O . THR A 1 255 ? 40.451 13.060 -37.805 1.00 96.75 255 THR A O 1
ATOM 1863 N N . VAL A 1 256 ? 40.520 10.901 -38.406 1.00 98.06 256 VAL A N 1
ATOM 1864 C CA . VAL A 1 256 ? 39.059 10.778 -38.553 1.00 98.06 256 VAL A CA 1
ATOM 1865 C C . VAL A 1 256 ? 38.376 10.994 -37.204 1.00 98.06 256 VAL A C 1
ATOM 1867 O O . VAL A 1 256 ? 38.695 10.327 -36.222 1.00 98.06 256 VAL A O 1
ATOM 1870 N N . GLN A 1 257 ? 37.414 11.912 -37.152 1.00 98.19 257 GLN A N 1
ATOM 1871 C CA . GLN A 1 257 ? 36.606 12.160 -35.965 1.00 98.19 257 GLN A CA 1
ATOM 1872 C C . GLN A 1 257 ? 35.495 11.123 -35.865 1.00 98.19 257 GLN A C 1
ATOM 1874 O O . GLN A 1 257 ? 34.630 11.036 -36.736 1.00 98.19 257 GLN A O 1
ATOM 1879 N N . ILE A 1 258 ? 35.492 10.369 -34.775 1.00 98.62 258 ILE A N 1
ATOM 1880 C CA . ILE A 1 258 ? 34.474 9.366 -34.494 1.00 98.62 258 ILE A CA 1
ATOM 1881 C C . ILE A 1 258 ? 33.489 9.970 -33.500 1.00 98.62 258 ILE A C 1
ATOM 1883 O O . ILE A 1 258 ? 33.874 10.378 -32.405 1.00 98.62 258 ILE A O 1
ATOM 1887 N N . GLY A 1 259 ? 32.216 10.017 -33.876 1.00 98.06 259 GLY A N 1
ATOM 1888 C CA . GLY A 1 259 ? 31.115 10.416 -33.005 1.00 98.06 259 GLY A CA 1
ATOM 1889 C C . GLY A 1 259 ? 30.247 9.214 -32.670 1.00 98.06 259 GLY A C 1
ATOM 1890 O O . GLY A 1 259 ? 29.802 8.512 -33.573 1.00 98.06 259 GLY A O 1
ATOM 1891 N N . VAL A 1 260 ? 29.983 8.981 -31.387 1.00 97.94 260 VAL A N 1
ATOM 1892 C CA . VAL A 1 260 ? 29.063 7.940 -30.914 1.00 97.94 260 VAL A CA 1
ATOM 1893 C C . VAL A 1 260 ? 27.911 8.612 -30.188 1.00 97.94 260 VAL A C 1
ATOM 1895 O O . VAL A 1 260 ? 28.107 9.235 -29.145 1.00 97.94 260 VAL A O 1
ATOM 1898 N N . ARG A 1 261 ? 26.702 8.491 -30.736 1.00 95.94 261 ARG A N 1
ATOM 1899 C CA . ARG A 1 261 ? 25.466 8.986 -30.128 1.00 95.94 261 ARG A CA 1
ATOM 1900 C C . ARG A 1 261 ? 24.742 7.830 -29.454 1.00 95.94 261 ARG A C 1
ATOM 1902 O O . ARG A 1 261 ? 24.395 6.859 -30.122 1.00 95.94 261 ARG A O 1
ATOM 1909 N N . TYR A 1 262 ? 24.472 7.960 -28.160 1.00 94.31 262 TYR A N 1
ATOM 1910 C CA . TYR A 1 262 ? 23.730 6.957 -27.402 1.00 94.31 262 TYR A CA 1
ATOM 1911 C C . TYR A 1 262 ? 22.227 7.234 -27.467 1.00 94.31 262 TYR A C 1
ATOM 1913 O O . TYR A 1 262 ? 21.777 8.361 -27.227 1.00 94.31 262 TYR A O 1
ATOM 1921 N N . LEU A 1 263 ? 21.461 6.208 -27.828 1.00 91.00 263 LEU A N 1
ATOM 1922 C CA . LEU A 1 263 ? 20.004 6.225 -27.795 1.00 91.00 263 LEU A CA 1
ATOM 1923 C C . LEU A 1 263 ? 19.518 5.752 -26.423 1.00 91.00 263 LEU A C 1
ATOM 1925 O O . LEU A 1 263 ? 20.211 5.018 -25.719 1.00 91.00 263 LEU A O 1
ATOM 1929 N N . VAL A 1 264 ? 18.319 6.191 -26.058 1.00 83.50 264 VAL A N 1
ATOM 1930 C CA . VAL A 1 264 ? 17.660 5.804 -24.809 1.00 83.50 264 VAL A CA 1
ATOM 1931 C C . VAL A 1 264 ? 17.319 4.313 -24.869 1.00 83.50 264 VAL A C 1
ATOM 1933 O O . VAL A 1 264 ? 16.751 3.863 -25.866 1.00 83.50 264 VAL A O 1
ATOM 1936 N N . VAL A 1 265 ? 17.673 3.576 -23.815 1.00 69.88 265 VAL A N 1
ATOM 1937 C CA . VAL A 1 265 ? 17.422 2.136 -23.626 1.00 69.88 265 VAL A CA 1
ATOM 1938 C C . VAL A 1 265 ? 16.642 1.876 -22.352 1.00 69.88 265 VAL A C 1
ATOM 1940 O O . VAL A 1 265 ? 16.760 2.705 -21.420 1.00 69.88 265 VAL A O 1
#

Sequence (265 aa):
MAYIGKEPSFGAFEKDIFTGDGSTTQFTLTHTVASATSIIVSLGGVIQEPGSAYDIAMVSGVQKINFASAPANSVRCFVVYLGRQQIVQARAATDTTPTIDTFTGGSGTTAFTLSRVPQNPSSTVIAFVNGVFQKYTTNFSISGTTITFTSAPETSAVIVVVHLSTTNEVNLGSPDDNSVGTAKIQDGAVTNAKATFTYSSSYFTGDGSTTAFTITTGHTVNSILVTENGVLQKPTTDYGVSGTPLTFTTAPANTVQIGVRYLVV

Foldseek 3Di:
DDDLDDDPDDDDFDKDKDFFQQPDFKDFDPADDPWQVQKWKDWLNRTDDGPQQWTWDQDPNTIMIGGPGTRHGGIMMMMTGNDHPDPDPPDDDDFQDKDKDKDFFDDFDFKDFAPFFADPCQPFKWKDWLNHTDHEPPQWHDDTRMIGGPGGRDGGIMMMIIGHRPDPDPCVDPQPPPNCDPVSADVVNDDCVNVVFDKDKDKDFFQQPDFKDFADFPDFLVFKWKDWLNHTDDRPPQWGDDGGIIGGPGGRYGGTMMMIIGHGD

pLDDT: mean 85.24, std 15.36, range [32.94, 98.62]